Protein 6BD0 (pdb70)

Organism: NCBI:txid170178

Solvent-accessible surface area: 16157 Å² total; per-residue (Å²): 164,27,243,182,94,84,16,52,44,44,16,0,0,0,4,0,2,15,55,4,37,2,22,6,104,15,120,114,52,155,97,33,123,30,30,34,33,27,53,2,0,1,40,1,67,19,78,42,81,29,90,56,8,0,62,27,0,31,26,40,18,133,11,16,105,45,57,117,51,59,132,100,23,1,4,1,86,2,39,180,47,104,36,0,79,53,0,17,99,17,2,94,147,45,53,1,12,4,17,44,17,1,12,6,88,12,0,71,87,0,12,63,11,17,84,95,131,86,22,110,56,86,76,3,0,94,73,0,0,122,5,31,12,88,5,75,256,16,13,73,121,60,7,106,82,53,9,96,87,15,106,73,142,106,85,96,102,23,101,110,127,11,52,30,70,79,1,0,0,0,2,0,9,14,38,5,47,1,68,0,45,58,52,200,35,221,54,212,63,27,44,80,13,44,6,20,0,19,0,56,29,94,75,116,6,122,71,11,1,75,36,4,58,116,78,13,42,11,24,97,43,90,148,81,105,142,84,153,126,37,71,6,4,0,7,1,39,126,60,58,16,0,26,94,82,0,9,56,14,3,117,140,16,73,2,28,26,38,50,42,83,10,6,85,24,0,23,97,0,1,131,19,16,110,72,129,89,25,103,62,78,91,4,17,58,75,0,101,114,10,57,127,94,1,45,210,39,68,141,172

Nearest PDB structures (foldseek):
  6bd0-assembly1_A  TM=1.003E+00  e=1.567E-59  Ophiostoma novo-ulmi subsp. americana
  6bda-assembly1_A  TM=1.001E+00  e=2.134E-55  Ophiostoma novo-ulmi subsp. americana
  6uwg-assembly1_A  TM=9.770E-01  e=9.738E-53  synthetic construct
  6uwh-assembly1_A  TM=9.784E-01  e=3.135E-52  synthetic construct
  6uwj-assembly1_A  TM=9.833E-01  e=5.469E-52  synthetic construct

B-factor: mean 18.69, std 7.7, range [7.21, 48.06]

CATH classification: 3.10.28.10

InterPro domains:
  IPR004860 Homing endonuclease, LAGLIDADG domain [PF00961] (427-525)
  IPR004860 Homing endonuclease, LAGLIDADG domain [PF00961] (583-684)
  IPR027434 Homing endonuclease [G3DSA:3.10.28.10] (410-559)
  IPR027434 Homing endonuclease [G3DSA:3.10.28.10] (567-715)
  IPR027434 Homing endonuclease [SSF55608] (423-574)
  IPR027434 Homing endonuclease [SSF55608] (579-713)
  IPR051289 LAGLIDADG Homing Endonuclease [PTHR36181] (396-714)

Structure (mmCIF, N/CA/C/O backbone):
data_6BD0
#
_entry.id   6BD0
#
_cell.length_a   41.880
_cell.length_b   66.740
_cell.length_c   159.830
_cell.angle_alpha   90.00
_cell.angle_beta   90.00
_cell.angle_gamma   90.00
#
_symmetry.space_group_name_H-M   'P 21 21 21'
#
loop_
_entity.id
_entity.type
_entity.pdbx_description
1 polymer 'Ribosomal protein 3/homing endonuclease-like protein fusion'
2 polymer 'DNA (25-MER)'
3 polymer 'DNA (25-MER)'
4 non-polymer 'CALCIUM ION'
5 water water
#
loop_
_atom_site.group_PDB
_atom_site.id
_atom_site.type_symbol
_atom_site.label_atom_id
_atom_site.label_alt_id
_atom_site.label_comp_id
_atom_site.label_asym_id
_atom_site.label_entity_id
_atom_site.label_seq_id
_atom_site.pdbx_PDB_ins_code
_atom_site.Cartn_x
_atom_site.Cartn_y
_atom_site.Cartn_z
_atom_site.occupancy
_atom_site.B_iso_or_equiv
_atom_site.auth_seq_id
_atom_site.auth_comp_id
_atom_site.auth_asym_id
_atom_site.auth_atom_id
_atom_site.pdbx_PDB_model_num
ATOM 1 N N . GLU A 1 1 ? 27.089 -10.520 -25.515 1.00 34.72 4 GLU A N 1
ATOM 2 C CA . GLU A 1 1 ? 28.115 -11.541 -25.666 1.00 29.40 4 GLU A CA 1
ATOM 3 C C . GLU A 1 1 ? 28.550 -11.833 -27.128 1.00 28.19 4 GLU A C 1
ATOM 4 O O . GLU A 1 1 ? 29.575 -12.482 -27.316 1.00 25.40 4 GLU A O 1
ATOM 10 N N . SER A 1 2 ? 27.775 -11.394 -28.127 1.00 19.96 5 SER A N 1
ATOM 11 C CA . SER A 1 2 ? 28.153 -11.579 -29.549 1.00 19.06 5 SER A CA 1
ATOM 12 C C . SER A 1 2 ? 29.593 -11.160 -29.865 1.00 25.25 5 SER A C 1
ATOM 13 O O . SER A 1 2 ? 30.074 -10.129 -29.401 1.00 23.42 5 SER A O 1
ATOM 16 N N . ARG A 1 3 ? 30.290 -11.975 -30.653 1.00 23.35 6 ARG A N 1
ATOM 17 C CA . ARG A 1 3 ? 31.617 -11.622 -31.086 1.00 22.27 6 ARG A CA 1
ATOM 18 C C . ARG A 1 3 ? 31.593 -11.104 -32.513 1.00 25.06 6 ARG A C 1
ATOM 19 O O . ARG A 1 3 ? 32.652 -10.979 -33.132 1.00 26.36 6 ARG A O 1
ATOM 27 N N . ARG A 1 4 ? 30.392 -10.824 -33.033 1.00 21.90 7 ARG A N 1
ATOM 28 C CA . ARG A 1 4 ? 30.245 -10.183 -34.337 1.00 23.22 7 ARG A CA 1
ATOM 29 C C . ARG A 1 4 ? 30.794 -8.740 -34.256 1.00 24.00 7 ARG A C 1
ATOM 30 O O . ARG A 1 4 ? 30.812 -8.152 -33.190 1.00 22.76 7 ARG A O 1
ATOM 38 N N . GLU A 1 5 ? 31.197 -8.142 -35.373 1.00 23.38 8 GLU A N 1
ATOM 39 C CA . GLU A 1 5 ? 31.704 -6.761 -35.351 1.00 25.10 8 GLU A CA 1
ATOM 40 C C . GLU A 1 5 ? 30.645 -5.821 -34.768 1.00 22.61 8 GLU A C 1
ATOM 41 O O . GLU A 1 5 ? 29.468 -6.043 -34.956 1.00 23.03 8 GLU A O 1
ATOM 43 N N . SER A 1 6 ? 31.069 -4.782 -34.075 1.00 21.24 9 SER A N 1
ATOM 44 C CA . SER A 1 6 ? 30.124 -3.897 -33.416 1.00 20.86 9 SER A CA 1
ATOM 45 C C . SER A 1 6 ? 29.349 -3.094 -34.465 1.00 17.36 9 SER A C 1
ATOM 46 O O . SER A 1 6 ? 29.842 -2.902 -35.596 1.00 20.80 9 SER A O 1
ATOM 49 N N . ILE A 1 7 ? 28.135 -2.668 -34.144 1.00 14.55 10 ILE A N 1
ATOM 50 C CA . ILE A 1 7 ? 27.365 -1.840 -35.055 1.00 17.59 10 ILE A CA 1
ATOM 51 C C . ILE A 1 7 ? 27.854 -0.364 -35.040 1.00 14.09 10 ILE A C 1
ATOM 52 O O . ILE A 1 7 ? 28.183 0.200 -33.964 1.00 14.62 10 ILE A O 1
ATOM 57 N N . ASN A 1 8 ? 27.938 0.235 -36.203 1.00 12.56 11 ASN A N 1
ATOM 58 C CA . ASN A 1 8 ? 28.336 1.637 -36.290 1.00 12.99 11 ASN A CA 1
ATOM 59 C C . ASN A 1 8 ? 27.359 2.492 -35.505 1.00 11.88 11 ASN A C 1
ATOM 60 O O . ASN A 1 8 ? 26.170 2.214 -35.497 1.00 11.64 11 ASN A O 1
ATOM 65 N N . PRO A 1 9 ? 27.854 3.500 -34.758 1.00 11.23 12 PRO A N 1
ATOM 66 C CA . PRO A 1 9 ? 26.937 4.249 -33.861 1.00 10.34 12 PRO A CA 1
ATOM 67 C C . PRO A 1 9 ? 25.873 5.019 -34.590 1.00 8.50 12 PRO A C 1
ATOM 68 O O . PRO A 1 9 ? 24.769 5.135 -34.008 1.00 11.29 12 PRO A O 1
ATOM 72 N N . TRP A 1 10 ? 26.129 5.526 -35.783 1.00 9.83 13 TRP A N 1
ATOM 73 C CA . TRP A 1 10 ? 25.062 6.196 -36.508 1.00 10.53 13 TRP A CA 1
ATOM 74 C C . TRP A 1 10 ? 24.062 5.215 -37.069 1.00 9.85 13 TRP A C 1
ATOM 75 O O . TRP A 1 10 ? 22.856 5.527 -37.085 1.00 10.54 13 TRP A O 1
ATOM 86 N N . ILE A 1 11 ? 24.528 4.042 -37.497 1.00 11.13 14 ILE A N 1
ATOM 87 C CA . ILE A 1 11 ? 23.569 3.018 -37.939 1.00 11.39 14 ILE A CA 1
ATOM 88 C C . ILE A 1 11 ? 22.664 2.648 -36.752 1.00 10.63 14 ILE A C 1
ATOM 89 O O . ILE A 1 11 ? 21.441 2.489 -36.919 1.00 9.76 14 ILE A O 1
ATOM 94 N N . LEU A 1 12 ? 23.242 2.558 -35.572 1.00 9.47 15 LEU A N 1
ATOM 95 C CA . LEU A 1 12 ? 22.475 2.231 -34.399 1.00 9.96 15 LEU A CA 1
ATOM 96 C C . LEU A 1 12 ? 21.460 3.356 -34.093 1.00 11.55 15 LEU A C 1
ATOM 97 O O . LEU A 1 12 ? 20.308 3.047 -33.805 1.00 10.88 15 LEU A O 1
ATOM 102 N N . THR A 1 13 ? 21.885 4.629 -34.120 1.00 9.20 16 THR A N 1
ATOM 103 C CA . THR A 1 13 ? 20.900 5.710 -33.923 1.00 11.22 16 THR A CA 1
ATOM 104 C C . THR A 1 13 ? 19.794 5.652 -34.954 1.00 10.15 16 THR A C 1
ATOM 105 O O . THR A 1 13 ? 18.635 5.759 -34.592 1.00 9.94 16 THR A O 1
ATOM 109 N N . GLY A 1 14 ? 20.085 5.456 -36.221 1.00 9.37 17 GLY A N 1
ATOM 110 C CA . GLY A 1 14 ? 19.007 5.383 -37.218 1.00 10.62 17 GLY A CA 1
ATOM 111 C C . GLY A 1 14 ? 18.060 4.195 -36.954 1.00 7.69 17 GLY A C 1
ATOM 112 O O . GLY A 1 14 ? 16.810 4.332 -37.078 1.00 9.32 17 GLY A O 1
ATOM 113 N N . PHE A 1 15 ? 18.628 3.039 -36.561 1.00 9.20 18 PHE A N 1
ATOM 114 C CA . PHE A 1 15 ? 17.792 1.867 -36.225 1.00 9.29 18 PHE A CA 1
ATOM 115 C C . PHE A 1 15 ? 16.942 2.163 -34.997 1.00 11.06 18 PHE A C 1
ATOM 116 O O . PHE A 1 15 ? 15.791 1.758 -34.982 1.00 10.59 18 PHE A O 1
ATOM 124 N N . ALA A 1 16 ? 17.470 2.876 -34.008 1.00 10.69 19 ALA A N 1
ATOM 125 C CA . ALA A 1 16 ? 16.678 3.263 -32.848 1.00 9.70 19 ALA A CA 1
ATOM 126 C C . ALA A 1 16 ? 15.590 4.279 -33.211 1.00 10.39 19 ALA A C 1
ATOM 127 O O . ALA A 1 16 ? 14.481 4.189 -32.675 1.00 10.43 19 ALA A O 1
ATOM 129 N N . ASP A 1 17 ? 15.859 5.243 -34.097 1.00 10.08 20 ASP A N 1
ATOM 130 C CA . ASP A 1 17 ? 14.823 6.178 -34.578 1.00 10.61 20 ASP A CA 1
ATOM 131 C C . ASP A 1 17 ? 13.691 5.403 -35.211 1.00 10.46 20 ASP A C 1
ATOM 132 O O . ASP A 1 17 ? 12.530 5.808 -35.086 1.00 11.73 20 ASP A O 1
ATOM 137 N N . ALA A 1 18 ? 14.014 4.280 -35.867 1.00 9.41 21 ALA A N 1
ATOM 138 C CA . ALA A 1 18 ? 12.967 3.419 -36.456 1.00 10.62 21 ALA A CA 1
ATOM 139 C C . ALA A 1 18 ? 12.250 2.539 -35.419 1.00 10.74 21 ALA A C 1
ATOM 140 O O . ALA A 1 18 ? 10.994 2.598 -35.312 1.00 11.97 21 ALA A O 1
ATOM 142 N N . GLU A 1 19 ? 13.007 1.784 -34.620 1.00 10.81 22 GLU A N 1
ATOM 143 C CA . GLU A 1 19 ? 12.430 0.647 -33.891 1.00 11.15 22 GLU A CA 1
ATOM 144 C C . GLU A 1 19 ? 12.528 0.768 -32.372 1.00 12.00 22 GLU A C 1
ATOM 145 O O . GLU A 1 19 ? 12.051 -0.130 -31.679 1.00 11.52 22 GLU A O 1
ATOM 151 N N . GLY A 1 20 ? 13.259 1.757 -31.884 1.00 10.30 23 GLY A N 1
ATOM 152 C CA . GLY A 1 20 ? 13.417 1.835 -30.433 1.00 10.59 23 GLY A CA 1
ATOM 153 C C . GLY A 1 20 ? 12.234 2.522 -29.749 1.00 9.29 23 GLY A C 1
ATOM 154 O O . GLY A 1 20 ? 11.345 3.125 -30.345 1.00 11.40 23 GLY A O 1
ATOM 155 N N . SER A 1 21 ? 12.294 2.458 -28.411 1.00 9.65 24 SER A N 1
ATOM 156 C CA . SER A 1 21 ? 11.256 3.048 -27.555 1.00 11.53 24 SER A CA 1
ATOM 157 C C . SER A 1 21 ? 11.854 3.327 -26.196 1.00 10.72 24 SER A C 1
ATOM 158 O O . SER A 1 21 ? 12.655 2.520 -25.669 1.00 11.83 24 SER A O 1
ATOM 161 N N . PHE A 1 22 ? 11.445 4.442 -25.609 1.00 9.45 25 PHE A N 1
ATOM 162 C CA . PHE A 1 22 ? 11.807 4.758 -24.227 1.00 9.19 25 PHE A CA 1
ATOM 163 C C . PHE A 1 22 ? 10.683 4.400 -23.289 1.00 12.16 25 PHE A C 1
ATOM 164 O O . PHE A 1 22 ? 9.526 4.443 -23.662 1.00 13.66 25 PHE A O 1
ATOM 172 N N . LEU A 1 23 ? 11.021 3.975 -22.090 1.00 11.16 26 LEU A N 1
ATOM 173 C CA . LEU A 1 23 ? 9.986 3.531 -21.174 1.00 10.73 26 LEU A CA 1
ATOM 174 C C . LEU A 1 23 ? 10.134 4.167 -19.804 1.00 10.49 26 LEU A C 1
ATOM 175 O O . LEU A 1 23 ? 11.240 4.380 -19.299 1.00 11.69 26 LEU A O 1
ATOM 180 N N . LEU A 1 24 ? 8.976 4.534 -19.255 1.00 10.90 27 LEU A N 1
ATOM 181 C CA . LEU A 1 24 ? 8.960 5.028 -17.861 1.00 12.06 27 LEU A CA 1
ATOM 182 C C . LEU A 1 24 ? 7.771 4.390 -17.175 1.00 12.07 27 LEU A C 1
ATOM 183 O O . LEU A 1 24 ? 6.635 4.755 -17.463 1.00 12.63 27 LEU A O 1
ATOM 188 N N . ARG A 1 25 ? 8.052 3.410 -16.322 1.00 12.30 28 ARG A N 1
ATOM 189 C CA . ARG A 1 25 ? 6.993 2.762 -15.518 1.00 12.40 28 ARG A CA 1
ATOM 190 C C . ARG A 1 25 ? 6.896 3.500 -14.187 1.00 12.61 28 ARG A C 1
ATOM 191 O O . ARG A 1 25 ? 7.916 3.684 -13.512 1.00 12.97 28 ARG A O 1
ATOM 199 N N . ILE A 1 26 ? 5.677 3.901 -13.857 1.00 13.59 29 ILE A N 1
ATOM 200 C CA . ILE A 1 26 ? 5.390 4.509 -12.547 1.00 14.51 29 ILE A CA 1
ATOM 201 C C . ILE A 1 26 ? 4.277 3.634 -11.970 1.00 17.25 29 ILE A C 1
ATOM 202 O O . ILE A 1 26 ? 3.120 3.749 -12.422 1.00 16.31 29 ILE A O 1
ATOM 207 N N . ARG A 1 27 ? 4.643 2.719 -11.067 1.00 16.35 30 ARG A N 1
ATOM 208 C CA . ARG A 1 27 ? 3.773 1.589 -10.673 1.00 14.16 30 ARG A CA 1
ATOM 209 C C . ARG A 1 27 ? 3.277 1.721 -9.224 1.00 15.62 30 ARG A C 1
ATOM 210 O O . ARG A 1 27 ? 4.069 1.979 -8.331 1.00 16.78 30 ARG A O 1
ATOM 218 N N . ASN A 1 28 ? 1.977 1.544 -9.033 1.00 18.22 31 ASN A N 1
ATOM 219 C CA . ASN A 1 28 ? 1.471 1.345 -7.656 1.00 19.88 31 ASN A CA 1
ATOM 220 C C . ASN A 1 28 ? 2.234 0.248 -6.970 1.00 18.29 31 ASN A C 1
ATOM 221 O O . ASN A 1 28 ? 2.307 -0.907 -7.470 1.00 19.63 31 ASN A O 1
ATOM 226 N N . ASN A 1 29 ? 2.787 0.551 -5.792 1.00 18.55 32 ASN A N 1
ATOM 227 C CA . ASN A 1 29 ? 3.597 -0.440 -5.110 1.00 17.27 32 ASN A CA 1
ATOM 228 C C . ASN A 1 29 ? 3.492 -0.181 -3.612 1.00 19.54 32 ASN A C 1
ATOM 229 O O . ASN A 1 29 ? 4.112 0.719 -3.110 1.00 19.57 32 ASN A O 1
ATOM 234 N N . ASN A 1 30 ? 2.715 -0.989 -2.910 1.00 22.11 33 ASN A N 1
ATOM 235 C CA . ASN A 1 30 ? 2.489 -0.664 -1.488 1.00 22.25 33 ASN A CA 1
ATOM 236 C C . ASN A 1 30 ? 3.640 -1.030 -0.592 1.00 22.17 33 ASN A C 1
ATOM 237 O O . ASN A 1 30 ? 3.552 -0.842 0.599 1.00 24.98 33 ASN A O 1
ATOM 242 N N . LYS A 1 31 ? 4.718 -1.564 -1.128 1.00 18.73 34 LYS A N 1
ATOM 243 C CA . LYS A 1 31 ? 5.929 -1.796 -0.377 1.00 19.75 34 LYS A CA 1
ATOM 244 C C . LYS A 1 31 ? 6.950 -0.687 -0.534 1.00 21.12 34 LYS A C 1
ATOM 245 O O . LYS A 1 31 ? 7.991 -0.678 0.155 1.00 19.95 34 LYS A O 1
ATOM 247 N N . SER A 1 32 ? 6.624 0.279 -1.386 1.00 18.38 35 SER A N 1
ATOM 248 C CA . SER A 1 32 ? 7.516 1.436 -1.558 1.00 17.35 35 SER A CA 1
ATOM 249 C C . SER A 1 32 ? 7.109 2.516 -0.560 1.00 18.56 35 SER A C 1
ATOM 250 O O . SER A 1 32 ? 5.910 2.686 -0.261 1.00 19.95 35 SER A O 1
ATOM 253 N N . SER A 1 33 ? 8.112 3.248 -0.090 1.00 17.10 36 SER A N 1
ATOM 254 C CA . SER A 1 33 ? 7.910 4.278 0.935 1.00 19.03 36 SER A CA 1
ATOM 255 C C . SER A 1 33 ? 6.926 5.339 0.387 1.00 22.29 36 SER A C 1
ATOM 256 O O . SER A 1 33 ? 6.043 5.800 1.106 1.00 20.77 36 SER A O 1
ATOM 259 N N . VAL A 1 34 ? 7.020 5.697 -0.892 1.00 17.88 37 VAL A N 1
ATOM 260 C CA . VAL A 1 34 ? 6.106 6.691 -1.460 1.00 19.44 37 VAL A CA 1
ATOM 261 C C . VAL A 1 34 ? 4.805 6.078 -2.023 1.00 15.74 37 VAL A C 1
ATOM 262 O O . VAL A 1 34 ? 3.918 6.779 -2.449 1.00 19.82 37 VAL A O 1
ATOM 266 N N . GLY A 1 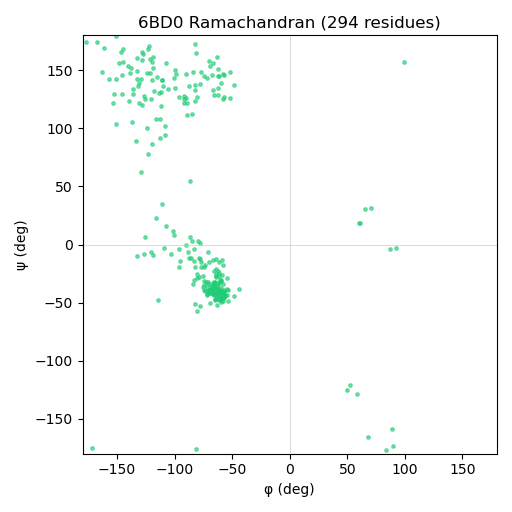35 ? 4.717 4.767 -2.045 1.00 17.67 38 GLY A N 1
ATOM 267 C CA . GLY A 1 35 ? 3.545 4.124 -2.619 1.00 17.07 38 GLY A CA 1
ATOM 268 C C . GLY A 1 35 ? 3.681 3.784 -4.095 1.00 17.26 38 GLY A C 1
ATOM 269 O O . GLY A 1 35 ? 2.756 3.222 -4.638 1.00 18.66 38 GLY A O 1
ATOM 270 N N . TYR A 1 36 ? 4.816 4.153 -4.715 1.00 16.23 39 TYR A N 1
ATOM 271 C CA . TYR A 1 36 ? 5.031 3.891 -6.159 1.00 14.05 39 TYR A CA 1
ATOM 272 C C . TYR A 1 36 ? 6.448 3.439 -6.295 1.00 15.20 39 TYR A C 1
ATOM 273 O O . TYR A 1 36 ? 7.316 3.908 -5.590 1.00 17.92 39 TYR A O 1
ATOM 282 N N . SER A 1 37 ? 6.695 2.546 -7.265 1.00 16.63 40 SER A N 1
ATOM 283 C CA . SER A 1 37 ? 8.055 2.272 -7.672 1.00 15.98 40 SER A CA 1
ATOM 284 C C . SER A 1 37 ? 8.194 2.648 -9.139 1.00 14.49 40 SER A C 1
ATOM 285 O O . SER A 1 37 ? 7.183 2.829 -9.804 1.00 14.15 40 SER A O 1
ATOM 288 N N . THR A 1 38 ? 9.438 2.828 -9.594 1.00 13.42 41 THR A N 1
ATOM 289 C CA . THR A 1 38 ? 9.628 3.243 -10.994 1.00 12.43 41 THR A CA 1
ATOM 290 C C . THR A 1 38 ? 10.612 2.318 -11.667 1.00 13.14 41 THR A C 1
ATOM 291 O O . THR A 1 38 ? 11.325 1.507 -11.074 1.00 13.85 41 THR A O 1
ATOM 295 N N . GLU A 1 39 ? 10.600 2.438 -12.995 1.00 12.55 42 GLU A N 1
ATOM 296 C CA . GLU A 1 39 ? 11.578 1.718 -13.819 1.00 11.94 42 GLU A CA 1
ATOM 297 C C . GLU A 1 39 ? 11.761 2.552 -15.086 1.00 11.94 42 GLU A C 1
ATOM 298 O O . GLU A 1 39 ? 10.749 2.962 -15.678 1.00 14.34 42 GLU A O 1
ATOM 304 N N . LEU A 1 40 ? 13.015 2.845 -15.450 1.00 11.29 43 LEU A N 1
ATOM 305 C CA . LEU A 1 40 ? 13.294 3.717 -16.566 1.00 10.97 43 LEU A CA 1
ATOM 306 C C . LEU A 1 40 ? 14.112 2.889 -17.579 1.00 12.42 43 LEU A C 1
ATOM 307 O O . LEU A 1 40 ? 14.953 2.090 -17.192 1.00 12.67 43 LEU A O 1
ATOM 312 N N . GLY A 1 41 ? 13.852 3.076 -18.883 1.00 12.26 44 GLY A N 1
ATOM 313 C CA . GLY A 1 41 ? 14.664 2.305 -19.820 1.00 12.38 44 GLY A CA 1
ATOM 314 C C . GLY A 1 41 ? 14.519 2.639 -21.293 1.00 11.95 44 GLY A C 1
ATOM 315 O O . GLY A 1 41 ? 13.858 3.601 -21.676 1.00 11.20 44 GLY A O 1
ATOM 316 N N . PHE A 1 42 ? 15.217 1.820 -22.058 1.00 9.49 45 PHE A N 1
ATOM 317 C CA . PHE A 1 42 ? 15.138 1.891 -23.519 1.00 9.63 45 PHE A CA 1
ATOM 318 C C . PHE A 1 42 ? 14.943 0.484 -24.021 1.00 9.93 45 PHE A C 1
ATOM 319 O O . PHE A 1 42 ? 15.581 -0.421 -23.476 1.00 10.65 45 PHE A O 1
ATOM 327 N N . GLN A 1 43 ? 14.129 0.238 -25.070 1.00 8.98 46 GLN A N 1
ATOM 328 C CA . GLN A 1 43 ? 13.931 -1.120 -25.544 1.00 8.66 46 GLN A CA 1
ATOM 329 C C . GLN A 1 43 ? 13.676 -1.189 -27.034 1.00 9.18 46 GLN A C 1
ATOM 330 O O . GLN A 1 43 ? 13.240 -0.203 -27.633 1.00 9.40 46 GLN A O 1
ATOM 336 N N . ILE A 1 44 ? 13.975 -2.367 -27.589 1.00 9.80 47 ILE A N 1
ATOM 337 C CA . ILE A 1 44 ? 13.717 -2.665 -29.003 1.00 10.27 47 ILE A CA 1
ATOM 338 C C . ILE A 1 44 ? 13.114 -4.061 -29.059 1.00 11.58 47 ILE A C 1
ATOM 339 O O . ILE A 1 44 ? 13.692 -5.001 -28.457 1.00 11.95 47 ILE A O 1
ATOM 344 N N . THR A 1 45 ? 11.993 -4.192 -29.760 1.00 10.71 48 THR A N 1
ATOM 345 C CA . THR A 1 45 ? 11.350 -5.521 -29.943 1.00 9.85 48 THR A CA 1
ATOM 346 C C . THR A 1 45 ? 11.288 -5.819 -31.440 1.00 11.15 48 THR A C 1
ATOM 347 O O . THR A 1 45 ? 10.746 -5.002 -32.232 1.00 12.22 48 THR A O 1
ATOM 351 N N . LEU A 1 46 ? 11.833 -6.978 -31.830 1.00 10.56 49 LEU A N 1
ATOM 352 C CA . LEU A 1 46 ? 11.863 -7.420 -33.241 1.00 12.23 49 LEU A CA 1
ATOM 353 C C . LEU A 1 46 ? 11.293 -8.810 -33.391 1.00 10.45 49 LEU A C 1
ATOM 354 O O . LEU A 1 46 ? 11.231 -9.598 -32.466 1.00 10.54 49 LEU A O 1
ATOM 359 N N . HIS A 1 47 ? 10.970 -9.153 -34.639 1.00 11.62 50 HIS A N 1
ATOM 360 C CA . HIS A 1 47 ? 10.757 -10.573 -34.934 1.00 10.84 50 HIS A CA 1
ATOM 361 C C . HIS A 1 47 ? 11.982 -11.440 -34.586 1.00 11.46 50 HIS A C 1
ATOM 362 O O . HIS A 1 47 ? 13.122 -10.977 -34.653 1.00 11.36 50 HIS A O 1
ATOM 369 N N . ASN A 1 48 ? 11.717 -12.672 -34.134 1.00 12.47 51 ASN A N 1
ATOM 370 C CA . ASN A 1 48 ? 12.753 -13.652 -33.841 1.00 11.93 51 ASN A CA 1
ATOM 371 C C . ASN A 1 48 ? 13.858 -13.754 -34.903 1.00 12.01 51 ASN A C 1
ATOM 372 O O . ASN A 1 48 ? 15.023 -14.004 -34.606 1.00 13.55 51 ASN A O 1
ATOM 377 N N . LYS A 1 49 ? 13.448 -13.639 -36.168 1.00 11.68 52 LYS A N 1
ATOM 378 C CA . LYS A 1 49 ? 14.439 -13.766 -37.260 1.00 10.55 52 LYS A CA 1
ATOM 379 C C . LYS A 1 49 ? 15.594 -12.738 -37.167 1.00 12.88 52 LYS A C 1
ATOM 380 O O . LYS A 1 49 ? 16.663 -12.951 -37.748 1.00 14.16 52 LYS A O 1
ATOM 386 N N . ASP A 1 50 ? 15.382 -11.668 -36.379 1.00 11.37 53 ASP A N 1
ATOM 387 C CA . ASP A 1 50 ? 16.360 -10.606 -36.250 1.00 11.93 53 ASP A CA 1
ATOM 388 C C . ASP A 1 50 ? 16.897 -10.513 -34.826 1.00 13.96 53 ASP A C 1
ATOM 389 O O . ASP A 1 50 ? 17.493 -9.499 -34.454 1.00 12.37 53 ASP A O 1
ATOM 394 N N . LYS A 1 51 ? 16.797 -11.609 -34.064 1.00 11.08 54 LYS A N 1
ATOM 395 C CA . LYS A 1 51 ? 17.416 -11.652 -32.746 1.00 12.44 54 LYS A CA 1
ATOM 396 C C . LYS A 1 51 ? 18.886 -11.288 -32.787 1.00 12.98 54 LYS A C 1
ATOM 397 O O . LYS A 1 51 ? 19.416 -10.658 -31.816 1.00 13.38 54 LYS A O 1
ATOM 403 N N A SER A 1 52 ? 19.571 -11.641 -33.877 0.14 14.11 55 SER A N 1
ATOM 404 N N B SER A 1 52 ? 19.586 -11.619 -33.887 0.86 14.08 55 SER A N 1
ATOM 405 C CA A SER A 1 52 ? 20.992 -11.333 -34.000 0.14 15.18 55 SER A CA 1
ATOM 406 C CA B SER A 1 52 ? 21.015 -11.347 -33.926 0.86 15.18 55 SER A CA 1
ATOM 407 C C A SER A 1 52 ? 21.250 -9.834 -33.872 0.14 14.38 55 SER A C 1
ATOM 408 C C B SER A 1 52 ? 21.314 -9.816 -33.940 0.86 14.34 55 SER A C 1
ATOM 409 O O A SER A 1 52 ? 22.204 -9.430 -33.197 0.14 14.41 55 SER A O 1
ATOM 410 O O B SER A 1 52 ? 22.343 -9.371 -33.401 0.86 14.06 55 SER A O 1
ATOM 415 N N . ILE A 1 53 ? 20.391 -9.010 -34.483 1.00 11.81 56 ILE A N 1
ATOM 416 C CA . ILE A 1 53 ? 20.570 -7.546 -34.344 1.00 13.63 56 ILE A CA 1
ATOM 417 C C . ILE A 1 53 ? 20.584 -7.158 -32.860 1.00 12.63 56 ILE A C 1
ATOM 418 O O . ILE A 1 53 ? 21.457 -6.377 -32.420 1.00 13.13 56 ILE A O 1
ATOM 423 N N . LEU A 1 54 ? 19.648 -7.723 -32.085 1.00 11.87 57 LEU A N 1
ATOM 424 C CA . LEU A 1 54 ? 19.605 -7.366 -30.662 1.00 12.08 57 LEU A CA 1
ATOM 425 C C . LEU A 1 54 ? 20.895 -7.800 -29.953 1.00 12.35 57 LEU A C 1
ATOM 426 O O . LEU A 1 54 ? 21.420 -7.058 -29.123 1.00 11.57 57 LEU A O 1
ATOM 431 N N . GLU A 1 55 ? 21.400 -8.987 -30.309 1.00 11.83 58 GLU A N 1
ATOM 432 C CA . GLU A 1 55 ? 22.628 -9.450 -29.689 1.00 12.74 58 GLU A CA 1
ATOM 433 C C . GLU A 1 55 ? 23.748 -8.515 -30.053 1.00 11.51 58 GLU A C 1
ATOM 434 O O . GLU A 1 55 ? 24.625 -8.163 -29.216 1.00 13.42 58 GLU A O 1
ATOM 440 N N . ASN A 1 56 ? 23.738 -8.070 -31.298 1.00 11.49 59 ASN A N 1
ATOM 441 C CA . ASN A 1 56 ? 24.812 -7.228 -31.737 1.00 14.12 59 ASN A CA 1
ATOM 442 C C . ASN A 1 56 ? 24.739 -5.836 -31.085 1.00 14.84 59 ASN A C 1
ATOM 443 O O . ASN A 1 56 ? 25.787 -5.304 -30.660 1.00 15.15 59 ASN A O 1
ATOM 448 N N . ILE A 1 57 ? 23.507 -5.359 -30.814 1.00 12.27 60 ILE A N 1
ATOM 449 C CA . ILE A 1 57 ? 23.417 -4.081 -30.080 1.00 13.56 60 ILE A CA 1
ATOM 450 C C . ILE A 1 57 ? 23.864 -4.282 -28.623 1.00 12.14 60 ILE A C 1
ATOM 451 O O . ILE A 1 57 ? 24.632 -3.451 -28.081 1.00 13.50 60 ILE A O 1
ATOM 456 N N . GLN A 1 58 ? 23.446 -5.400 -28.031 1.00 11.67 61 GLN A N 1
ATOM 457 C CA . GLN A 1 58 ? 23.821 -5.689 -26.682 1.00 11.70 61 GLN A CA 1
ATOM 458 C C . GLN A 1 58 ? 25.344 -5.703 -26.541 1.00 13.08 61 GLN A C 1
ATOM 459 O O . GLN A 1 58 ? 25.859 -5.195 -25.568 1.00 13.52 61 GLN A O 1
ATOM 465 N N . SER A 1 59 ? 26.029 -6.288 -27.538 1.00 13.58 62 SER A N 1
ATOM 466 C CA . SER A 1 59 ? 27.480 -6.431 -27.417 1.00 16.15 62 SER A CA 1
ATOM 467 C C . SER A 1 59 ? 28.171 -5.117 -27.771 1.00 17.10 62 SER A C 1
ATOM 468 O O . SER A 1 59 ? 29.260 -4.840 -27.285 1.00 18.75 62 SER A O 1
ATOM 471 N N . THR A 1 60 ? 27.521 -4.288 -28.584 1.00 13.97 63 THR A N 1
ATOM 472 C CA . THR A 1 60 ? 28.105 -2.984 -28.921 1.00 15.53 63 THR A CA 1
ATOM 473 C C . THR A 1 60 ? 28.113 -2.016 -27.709 1.00 15.12 63 THR A C 1
ATOM 474 O O . THR A 1 60 ? 29.145 -1.442 -27.371 1.00 15.91 63 THR A O 1
ATOM 478 N N . TRP A 1 61 ? 26.968 -1.879 -27.053 1.00 13.08 64 TRP A N 1
ATOM 479 C CA . TRP A 1 61 ? 26.794 -1.031 -25.875 1.00 13.45 64 TRP A CA 1
ATOM 480 C C . TRP A 1 61 ? 27.244 -1.715 -24.589 1.00 13.90 64 TRP A C 1
ATOM 481 O O . TRP A 1 61 ? 27.512 -1.050 -23.579 1.00 15.15 64 TRP A O 1
ATOM 492 N N . LYS A 1 62 ? 27.330 -3.040 -24.645 1.00 13.09 65 LYS A N 1
ATOM 493 C CA . LYS A 1 62 ? 27.733 -3.873 -23.488 1.00 14.45 65 LYS A CA 1
ATOM 494 C C . LYS A 1 62 ? 26.687 -3.781 -22.357 1.00 14.64 65 LYS A C 1
ATOM 495 O O . LYS A 1 62 ? 27.016 -3.918 -21.173 1.00 17.30 65 LYS A O 1
ATOM 501 N N . VAL A 1 63 ? 25.424 -3.585 -22.692 1.00 14.48 66 VAL A N 1
ATOM 502 C CA . VAL A 1 63 ? 24.358 -3.449 -21.703 1.00 14.64 66 VAL A CA 1
ATOM 503 C C . VAL A 1 63 ? 23.066 -4.062 -22.292 1.00 14.13 66 VAL A C 1
ATOM 504 O O . VAL A 1 63 ? 22.949 -4.281 -23.526 1.00 14.87 66 VAL A O 1
ATOM 508 N N . GLY A 1 64 ? 22.089 -4.289 -21.425 1.00 13.96 67 GLY A N 1
ATOM 509 C CA . GLY A 1 64 ? 20.760 -4.734 -21.829 1.00 12.45 67 GLY A CA 1
ATOM 510 C C . GLY A 1 64 ? 20.577 -6.213 -21.661 1.00 13.16 67 GLY A C 1
ATOM 511 O O . GLY A 1 64 ? 21.579 -6.964 -21.624 1.00 14.26 67 GLY A O 1
ATOM 512 N N . VAL A 1 65 ? 19.329 -6.631 -21.535 1.00 12.31 68 VAL A N 1
ATOM 513 C CA . VAL A 1 65 ? 18.995 -8.051 -21.421 1.00 13.36 68 VAL A CA 1
ATOM 514 C C . VAL A 1 65 ? 18.001 -8.422 -22.527 1.00 12.52 68 VAL A C 1
ATOM 515 O O . VAL A 1 65 ? 17.160 -7.614 -22.933 1.00 11.18 68 VAL A O 1
ATOM 519 N N . ILE A 1 66 ? 18.104 -9.677 -22.992 1.00 11.41 69 ILE A N 1
ATOM 520 C CA . ILE A 1 66 ? 17.317 -10.166 -24.115 1.00 11.08 69 ILE A CA 1
ATOM 521 C C . ILE A 1 66 ? 16.353 -11.231 -23.620 1.00 12.82 69 ILE A C 1
ATOM 522 O O . ILE A 1 66 ? 16.724 -12.116 -22.826 1.00 19.00 69 ILE A O 1
ATOM 527 N N . ALA A 1 67 ? 15.092 -11.098 -23.977 1.00 12.28 70 ALA A N 1
ATOM 528 C CA . ALA A 1 67 ? 14.087 -12.093 -23.603 1.00 12.97 70 ALA A CA 1
ATOM 529 C C . ALA A 1 67 ? 13.060 -12.231 -24.712 1.00 15.02 70 ALA A C 1
ATOM 530 O O . ALA A 1 67 ? 12.775 -11.260 -25.433 1.00 13.17 70 ALA A O 1
ATOM 532 N N . ASN A 1 68 ? 12.388 -13.381 -24.752 1.00 13.69 71 ASN A N 1
ATOM 533 C CA . ASN A 1 68 ? 11.254 -13.566 -25.667 1.00 17.01 71 ASN A CA 1
ATOM 534 C C . ASN A 1 68 ? 10.130 -12.593 -25.368 1.00 13.93 71 ASN A C 1
ATOM 535 O O . ASN A 1 68 ? 9.910 -12.205 -24.236 1.00 14.42 71 ASN A O 1
ATOM 540 N N . SER A 1 69 ? 9.450 -12.158 -26.411 1.00 12.75 72 SER A N 1
ATOM 541 C CA . SER A 1 69 ? 8.199 -11.400 -26.344 1.00 15.07 72 SER A CA 1
ATOM 542 C C . SER A 1 69 ? 7.153 -12.245 -27.082 1.00 18.02 72 SER A C 1
ATOM 543 O O . SER A 1 69 ? 6.950 -12.097 -28.295 1.00 17.45 72 SER A O 1
ATOM 546 N N . GLY A 1 70 ? 6.498 -13.180 -26.383 1.00 16.09 73 GLY A N 1
ATOM 547 C CA . GLY A 1 70 ? 5.725 -14.197 -27.092 1.00 17.68 73 GLY A CA 1
ATOM 548 C C . GLY A 1 70 ? 6.569 -15.185 -27.901 1.00 15.30 73 GLY A C 1
ATOM 549 O O . GLY A 1 70 ? 7.766 -15.289 -27.677 1.00 18.50 73 GLY A O 1
ATOM 550 N N . ASP A 1 71 ? 5.928 -15.951 -28.796 1.00 18.14 74 ASP A N 1
ATOM 551 C CA . ASP A 1 71 ? 6.602 -17.033 -29.480 1.00 20.72 74 ASP A CA 1
ATOM 552 C C . ASP A 1 71 ? 7.296 -16.567 -30.761 1.00 19.06 74 ASP A C 1
ATOM 553 O O . ASP A 1 71 ? 8.074 -17.332 -31.341 1.00 20.29 74 ASP A O 1
ATOM 558 N N . ASN A 1 72 ? 7.016 -15.337 -31.203 1.00 15.07 75 ASN A N 1
ATOM 559 C CA . 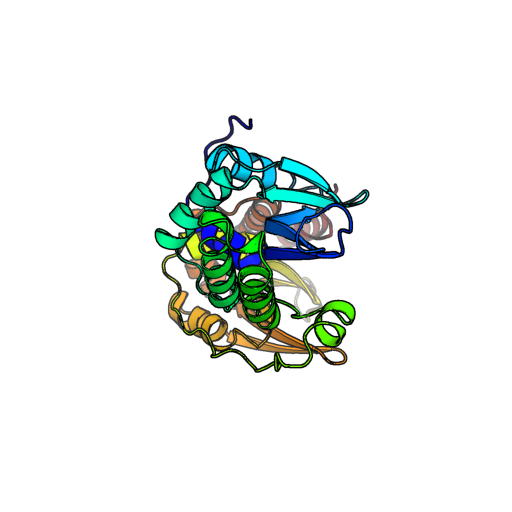ASN A 1 72 ? 7.505 -14.904 -32.534 1.00 15.64 75 ASN A CA 1
ATOM 560 C C . ASN A 1 72 ? 8.308 -13.626 -32.500 1.00 13.65 75 ASN A C 1
ATOM 561 O O . ASN A 1 72 ? 8.723 -13.112 -33.554 1.00 14.11 75 ASN A O 1
ATOM 566 N N . ALA A 1 73 ? 8.583 -13.129 -31.309 1.00 13.62 76 ALA A N 1
ATOM 567 C CA . ALA A 1 73 ? 9.357 -11.884 -31.186 1.00 12.45 76 ALA A CA 1
ATOM 568 C C . ALA A 1 73 ? 10.257 -11.916 -29.972 1.00 12.47 76 ALA A C 1
ATOM 569 O O . ALA A 1 73 ? 10.134 -12.821 -29.113 1.00 11.99 76 ALA A O 1
ATOM 571 N N . VAL A 1 74 ? 11.162 -10.944 -29.921 1.00 11.79 77 VAL A N 1
ATOM 572 C CA . VAL A 1 74 ? 12.202 -10.937 -28.924 1.00 12.40 77 VAL A CA 1
ATOM 573 C C . VAL A 1 74 ? 12.557 -9.487 -28.651 1.00 12.54 77 VAL A C 1
ATOM 574 O O . VAL A 1 74 ? 12.506 -8.647 -29.557 1.00 11.17 77 VAL A O 1
ATOM 578 N N . SER A 1 75 ? 12.844 -9.196 -27.379 1.00 10.81 78 SER A N 1
ATOM 579 C CA . SER A 1 75 ? 13.198 -7.819 -26.993 1.00 12.45 78 SER A CA 1
ATOM 580 C C . SER A 1 75 ? 14.607 -7.703 -26.407 1.00 11.29 78 SER A C 1
ATOM 581 O O . SER A 1 75 ? 15.143 -8.675 -25.833 1.00 11.65 78 SER A O 1
ATOM 584 N N . LEU A 1 76 ? 15.185 -6.513 -26.590 1.00 11.41 79 LEU A N 1
ATOM 585 C CA . LEU A 1 76 ? 16.362 -6.030 -25.843 1.00 10.48 79 LEU A CA 1
ATOM 586 C C . LEU A 1 76 ? 15.828 -4.905 -24.986 1.00 11.13 79 LEU A C 1
ATOM 587 O O . LEU A 1 76 ? 15.233 -3.952 -25.488 1.00 10.92 79 LEU A O 1
ATOM 592 N N . LYS A 1 77 ? 15.955 -5.081 -23.663 1.00 10.83 80 LYS A N 1
ATOM 593 C CA . LYS A 1 77 ? 15.546 -4.052 -22.689 1.00 11.40 80 LYS A CA 1
ATOM 594 C C . LYS A 1 77 ? 16.751 -3.592 -21.901 1.00 10.98 80 LYS A C 1
ATOM 595 O O . LYS A 1 77 ? 17.542 -4.412 -21.418 1.00 13.56 80 LYS A O 1
ATOM 601 N N . VAL A 1 78 ? 16.904 -2.281 -21.780 1.00 9.67 81 VAL A N 1
ATOM 602 C CA . VAL A 1 78 ? 17.964 -1.713 -20.927 1.00 11.19 81 VAL A CA 1
ATOM 603 C C . VAL A 1 78 ? 17.236 -0.951 -19.821 1.00 11.87 81 VAL A C 1
ATOM 604 O O . VAL A 1 78 ? 16.697 0.130 -20.093 1.00 11.88 81 VAL A O 1
ATOM 608 N N . THR A 1 79 ? 17.225 -1.442 -18.562 1.00 10.86 82 THR A N 1
ATOM 609 C CA . THR A 1 79 ? 16.650 -0.657 -17.473 1.00 11.87 82 THR A CA 1
ATOM 610 C C . THR A 1 79 ? 17.535 -0.599 -16.239 1.00 13.30 82 THR A C 1
ATOM 611 O O . THR A 1 79 ? 17.204 0.188 -15.318 1.00 13.69 82 THR A O 1
ATOM 615 N N . ARG A 1 80 ? 18.606 -1.397 -16.185 1.00 11.84 83 ARG A N 1
ATOM 616 C CA . ARG A 1 80 ? 19.559 -1.263 -15.037 1.00 12.21 83 ARG A CA 1
ATOM 617 C C . ARG A 1 80 ? 20.076 0.173 -15.019 1.00 13.49 83 ARG A C 1
ATOM 618 O O . ARG A 1 80 ? 20.678 0.651 -16.010 1.00 13.69 83 ARG A O 1
ATOM 626 N N . PHE A 1 81 ? 19.936 0.874 -13.902 1.00 13.19 84 PHE A N 1
ATOM 627 C CA . PHE A 1 81 ? 20.054 2.316 -13.918 1.00 13.51 84 PHE A CA 1
ATOM 628 C C . PHE A 1 81 ? 21.429 2.795 -14.370 1.00 14.17 84 PHE A C 1
ATOM 629 O O . PHE A 1 81 ? 21.530 3.679 -15.225 1.00 13.71 84 PHE A O 1
ATOM 637 N N . GLU A 1 82 ? 22.501 2.220 -13.834 1.00 14.29 85 GLU A N 1
ATOM 638 C CA . GLU A 1 82 ? 23.843 2.638 -14.256 1.00 18.06 85 GLU A CA 1
ATOM 639 C C . GLU A 1 82 ? 24.083 2.425 -15.732 1.00 15.53 85 GLU A C 1
ATOM 640 O O . GLU A 1 82 ? 24.814 3.192 -16.378 1.00 16.39 85 GLU A O 1
ATOM 646 N N . ASP A 1 83 ? 23.433 1.412 -16.279 1.00 14.95 86 ASP A N 1
ATOM 647 C CA . ASP A 1 83 ? 23.618 1.156 -17.719 1.00 16.54 86 ASP A CA 1
ATOM 648 C C . ASP A 1 83 ? 22.904 2.176 -18.594 1.00 15.52 86 ASP A C 1
ATOM 649 O O . ASP A 1 83 ? 23.241 2.310 -19.786 1.00 14.95 86 ASP A O 1
ATOM 654 N N . LEU A 1 84 ? 21.942 2.905 -18.028 1.00 13.95 87 LEU A N 1
ATOM 655 C CA . LEU A 1 84 ? 21.261 3.985 -18.783 1.00 13.16 87 LEU A CA 1
ATOM 656 C C . LEU A 1 84 ? 22.254 5.087 -19.150 1.00 13.78 87 LEU A C 1
ATOM 657 O O . LEU A 1 84 ? 22.035 5.828 -20.108 1.00 13.50 87 LEU A O 1
ATOM 662 N N . LYS A 1 85 ? 23.331 5.229 -18.389 1.00 12.04 88 LYS A N 1
ATOM 663 C CA . LYS A 1 85 ? 24.351 6.210 -18.752 1.00 12.32 88 LYS A CA 1
ATOM 664 C C . LYS A 1 85 ? 24.960 5.902 -20.129 1.00 13.76 88 LYS A C 1
ATOM 665 O O . LYS A 1 85 ? 25.356 6.837 -20.851 1.00 15.15 88 LYS A O 1
ATOM 671 N N . VAL A 1 86 ? 25.063 4.603 -20.499 1.00 13.67 89 VAL A N 1
ATOM 672 C CA . VAL A 1 86 ? 25.605 4.267 -21.828 1.00 14.39 89 VAL A CA 1
ATOM 673 C C . VAL A 1 86 ? 24.615 4.740 -22.885 1.00 14.41 89 VAL A C 1
ATOM 674 O O . VAL A 1 86 ? 24.992 5.259 -23.957 1.00 12.92 89 VAL A O 1
ATOM 678 N N . ILE A 1 87 ? 23.336 4.530 -22.639 1.00 12.24 90 ILE A N 1
ATOM 679 C CA . ILE A 1 87 ? 22.263 5.002 -23.529 1.00 14.07 90 ILE A CA 1
ATOM 680 C C . ILE A 1 87 ? 22.261 6.536 -23.701 1.00 12.54 90 ILE A C 1
ATOM 681 O O . ILE A 1 87 ? 22.292 7.043 -24.849 1.00 11.97 90 ILE A O 1
ATOM 686 N N . ILE A 1 88 ? 22.346 7.289 -22.589 1.00 12.20 91 ILE A N 1
ATOM 687 C CA . ILE A 1 88 ? 22.462 8.742 -22.657 1.00 11.81 91 ILE A CA 1
ATOM 688 C C . ILE A 1 88 ? 23.716 9.187 -23.353 1.00 12.30 91 ILE A C 1
ATOM 689 O O . ILE A 1 88 ? 23.616 10.028 -24.276 1.00 12.40 91 ILE A O 1
ATOM 694 N N . ASP A 1 89 ? 24.867 8.567 -23.082 1.00 11.87 92 ASP A N 1
ATOM 695 C CA . ASP A 1 89 ? 26.088 9.051 -23.706 1.00 14.52 92 ASP A CA 1
ATOM 696 C C . ASP A 1 89 ? 25.968 8.810 -25.219 1.00 14.99 92 ASP A C 1
ATOM 697 O O . ASP A 1 89 ? 26.337 9.663 -26.036 1.00 13.92 92 ASP A O 1
ATOM 702 N N . HIS A 1 90 ? 25.372 7.686 -25.590 1.00 11.32 93 HIS A N 1
ATOM 703 C CA . HIS A 1 90 ? 25.231 7.411 -26.994 1.00 11.27 93 HIS A CA 1
ATOM 704 C C . HIS A 1 90 ? 24.355 8.434 -27.717 1.00 12.52 93 HIS A C 1
ATOM 705 O O . HIS A 1 90 ? 24.723 8.956 -28.782 1.00 10.50 93 HIS A O 1
ATOM 712 N N . PHE A 1 91 ? 23.154 8.663 -27.171 1.00 11.05 94 PHE A N 1
ATOM 713 C CA . PHE A 1 91 ? 22.247 9.553 -27.884 1.00 11.01 94 PHE A CA 1
ATOM 714 C C . PHE A 1 91 ? 22.590 11.037 -27.712 1.00 10.38 94 PHE A C 1
ATOM 715 O O . PHE A 1 91 ? 22.059 11.861 -28.475 1.00 13.18 94 PHE A O 1
ATOM 723 N N . GLU A 1 92 ? 23.470 11.376 -26.765 1.00 11.61 95 GLU A N 1
ATOM 724 C CA . GLU A 1 92 ? 23.946 12.745 -26.733 1.00 11.86 95 GLU A CA 1
ATOM 725 C C . GLU A 1 92 ? 24.945 12.920 -27.852 1.00 12.55 95 GLU A C 1
ATOM 726 O O . GLU A 1 92 ? 24.983 14.012 -28.435 1.00 13.31 95 GLU A O 1
ATOM 732 N N . LYS A 1 93 ? 25.764 11.891 -28.130 1.00 10.96 96 LYS A N 1
ATOM 733 C CA . LYS A 1 93 ? 26.838 12.043 -29.155 1.00 11.68 96 LYS A CA 1
ATOM 734 C C . LYS A 1 93 ? 26.315 11.791 -30.587 1.00 11.32 96 LYS A C 1
ATOM 735 O O . LYS A 1 93 ? 26.782 12.389 -31.529 1.00 12.15 96 LYS A O 1
ATOM 741 N N . TYR A 1 94 ? 25.352 10.861 -30.726 1.00 10.07 97 TYR A N 1
ATOM 742 C CA . TYR A 1 94 ? 24.778 10.486 -32.006 1.00 10.24 97 TYR A CA 1
ATOM 743 C C . TYR A 1 94 ? 23.245 10.686 -31.970 1.00 12.33 97 TYR A C 1
ATOM 744 O O . TYR A 1 94 ? 22.515 9.727 -31.799 1.00 11.54 97 TYR A O 1
ATOM 753 N N . PRO A 1 95 ? 22.767 11.927 -32.105 1.00 11.33 98 PRO A N 1
ATOM 754 C CA . PRO A 1 95 ? 21.358 12.132 -31.684 1.00 10.74 98 PRO A CA 1
ATOM 755 C C . PRO A 1 95 ? 20.300 11.649 -32.646 1.00 10.78 98 PRO A C 1
ATOM 756 O O . PRO A 1 95 ? 20.502 11.649 -33.877 1.00 11.58 98 PRO A O 1
ATOM 760 N N . LEU A 1 96 ? 19.167 11.229 -32.057 1.00 11.28 99 LEU A N 1
ATOM 761 C CA . LEU A 1 96 ? 17.927 10.926 -32.809 1.00 9.81 99 LEU A CA 1
ATOM 762 C C . LEU A 1 96 ? 17.395 12.163 -33.531 1.00 10.30 99 LEU A C 1
ATOM 763 O O . LEU A 1 96 ? 17.625 13.309 -33.063 1.00 12.00 99 LEU A O 1
ATOM 768 N N . ILE A 1 97 ? 16.708 11.956 -34.645 1.00 10.22 100 ILE A N 1
ATOM 769 C CA . ILE A 1 97 ? 16.139 13.060 -35.383 1.00 10.30 100 ILE A CA 1
ATOM 770 C C . ILE A 1 97 ? 14.641 12.975 -35.693 1.00 11.09 100 ILE A C 1
ATOM 771 O O . ILE A 1 97 ? 14.084 13.932 -36.244 1.00 13.15 100 ILE A O 1
ATOM 776 N N . THR A 1 98 ? 13.988 11.825 -35.413 1.00 10.77 101 THR A N 1
ATOM 777 C CA . THR A 1 98 ? 12.533 11.768 -35.592 1.00 10.63 101 THR A CA 1
ATOM 778 C C . THR A 1 98 ? 11.841 12.402 -34.352 1.00 11.51 101 THR A C 1
ATOM 779 O O . THR A 1 98 ? 12.531 12.867 -33.424 1.00 11.62 101 THR A O 1
ATOM 783 N N . GLN A 1 99 ? 10.495 12.349 -34.336 1.00 10.61 102 GLN A N 1
ATOM 784 C CA . GLN A 1 99 ? 9.835 12.878 -33.148 1.00 10.25 102 GLN A CA 1
ATOM 785 C C . GLN A 1 99 ? 10.243 12.116 -31.907 1.00 11.62 102 GLN A C 1
ATOM 786 O O . GLN A 1 99 ? 10.030 12.594 -30.803 1.00 11.90 102 GLN A O 1
ATOM 792 N N . LYS A 1 100 ? 10.857 10.948 -32.072 1.00 9.79 103 LYS A N 1
ATOM 793 C CA . LYS A 1 100 ? 11.314 10.141 -30.926 1.00 10.19 103 LYS A CA 1
ATOM 794 C C . LYS A 1 100 ? 12.393 10.883 -30.145 1.00 10.23 103 LYS A C 1
ATOM 795 O O . LYS A 1 100 ? 12.599 10.591 -28.964 1.00 11.07 103 LYS A O 1
ATOM 801 N N . LEU A 1 101 ? 13.066 11.856 -30.745 1.00 11.19 104 LEU A N 1
ATOM 802 C CA . LEU A 1 101 ? 13.992 12.706 -29.967 1.00 11.27 104 LEU A CA 1
ATOM 803 C C . LEU A 1 101 ? 13.268 13.305 -28.772 1.00 11.73 104 LEU A C 1
ATOM 804 O O . LEU A 1 101 ? 13.884 13.436 -27.681 1.00 12.21 104 LEU A O 1
ATOM 809 N N . GLY A 1 102 ? 12.008 13.707 -28.925 1.00 11.53 105 GLY A N 1
ATOM 810 C CA . GLY A 1 102 ? 11.250 14.266 -27.782 1.00 11.25 105 GLY A CA 1
ATOM 811 C C . GLY A 1 102 ? 11.095 13.223 -26.676 1.00 11.00 105 GLY A C 1
ATOM 812 O O . GLY A 1 102 ? 11.243 13.572 -25.486 1.00 13.19 105 GLY A O 1
ATOM 813 N N . ASP A 1 103 ? 10.856 11.952 -27.011 1.00 11.45 106 ASP A N 1
ATOM 814 C CA . ASP A 1 103 ? 10.804 10.911 -25.987 1.00 10.98 106 ASP A CA 1
ATOM 815 C C . ASP A 1 103 ? 12.174 10.668 -25.325 1.00 8.78 106 ASP A C 1
ATOM 816 O O . ASP A 1 103 ? 12.241 10.566 -24.105 1.00 11.01 106 ASP A O 1
ATOM 821 N N . TYR A 1 104 ? 13.284 10.770 -26.104 1.00 10.62 107 TYR A N 1
ATOM 822 C CA . TYR A 1 104 ? 14.599 10.642 -25.489 1.00 10.15 107 TYR A CA 1
ATOM 823 C C . TYR A 1 104 ? 14.773 11.790 -24.489 1.00 11.51 107 TYR A C 1
ATOM 824 O O . TYR A 1 104 ? 15.289 11.578 -23.373 1.00 12.79 107 TYR A O 1
ATOM 833 N N . MET A 1 105 ? 14.309 13.005 -24.847 1.00 11.68 108 MET A N 1
ATOM 834 C CA . MET A 1 105 ? 14.557 14.103 -23.933 1.00 13.66 108 MET A CA 1
ATOM 835 C C . MET A 1 105 ? 13.798 13.925 -22.646 1.00 12.15 108 MET A C 1
ATOM 836 O O . MET A 1 105 ? 14.334 14.229 -21.556 1.00 13.69 108 MET A O 1
ATOM 841 N N . LEU A 1 106 ? 12.618 13.326 -22.748 1.00 11.30 109 LEU A N 1
ATOM 842 C CA . LEU A 1 106 ? 11.814 13.106 -21.534 1.00 12.80 109 LEU A CA 1
ATOM 843 C C . LEU A 1 106 ? 12.493 12.000 -20.704 1.00 12.15 109 LEU A C 1
ATOM 844 O O . LEU A 1 106 ? 12.625 12.103 -19.447 1.00 10.51 109 LEU A O 1
ATOM 849 N N . PHE A 1 107 ? 13.017 10.964 -21.353 1.00 10.83 110 PHE A N 1
ATOM 850 C CA . PHE A 1 107 ? 13.788 9.945 -20.654 1.00 11.27 110 PHE A CA 1
ATOM 851 C C . PHE A 1 107 ? 14.957 10.540 -19.918 1.00 11.96 110 PHE A C 1
ATOM 852 O O . PHE A 1 107 ? 15.227 10.184 -18.745 1.00 13.18 110 PHE A O 1
ATOM 860 N N . LYS A 1 108 ? 15.627 11.529 -20.541 1.00 12.02 111 LYS A N 1
ATOM 861 C CA . LYS A 1 108 ? 16.807 12.074 -19.891 1.00 12.19 111 LYS A CA 1
ATOM 862 C C . LYS A 1 108 ? 16.379 12.897 -18.696 1.00 13.23 111 LYS A C 1
ATOM 863 O O . LYS A 1 10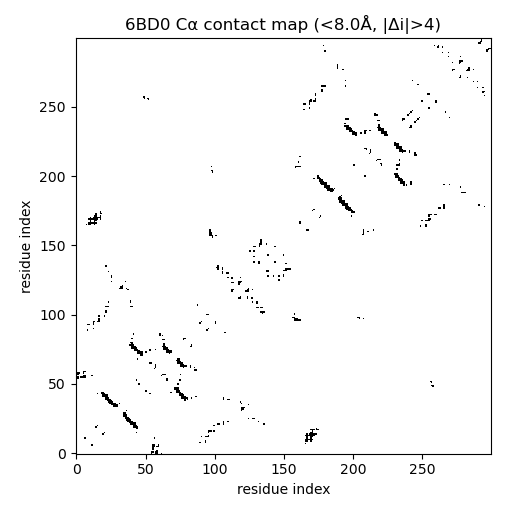8 ? 17.016 12.837 -17.610 1.00 14.14 111 LYS A O 1
ATOM 869 N N . GLN A 1 109 ? 15.245 13.585 -18.810 1.00 14.50 112 GLN A N 1
ATOM 870 C CA . GLN A 1 109 ? 14.752 14.356 -17.635 1.00 13.78 112 GLN A CA 1
ATOM 871 C C . GLN A 1 109 ? 14.474 13.382 -16.494 1.00 12.20 112 GLN A C 1
ATOM 872 O O . GLN A 1 109 ? 14.782 13.650 -15.316 1.00 14.31 112 GLN A O 1
ATOM 878 N N . ALA A 1 110 ? 13.856 12.240 -16.809 1.00 11.82 113 ALA A N 1
ATOM 879 C CA . ALA A 1 110 ? 13.515 11.266 -15.802 1.00 11.62 113 ALA A CA 1
ATOM 880 C C . ALA A 1 110 ? 14.783 10.713 -15.204 1.00 12.19 113 ALA A C 1
ATOM 881 O O . ALA A 1 110 ? 14.851 10.494 -13.969 1.00 13.32 113 ALA A O 1
ATOM 883 N N . PHE A 1 111 ? 15.807 10.481 -16.034 1.00 13.75 114 PHE A N 1
ATOM 884 C CA . PHE A 1 111 ? 17.047 9.975 -15.481 1.00 12.16 114 PHE A CA 1
ATOM 885 C C . PHE A 1 111 ? 17.573 10.928 -14.418 1.00 14.90 114 PHE A C 1
ATOM 886 O O . PHE A 1 111 ? 17.987 10.471 -13.343 1.00 15.00 114 PHE A O 1
ATOM 894 N N . CYS A 1 112 ? 17.491 12.229 -14.697 1.00 14.98 115 CYS A N 1
ATOM 895 C CA A CYS A 1 112 ? 18.056 13.181 -13.734 0.57 16.65 115 CYS A CA 1
ATOM 896 C CA B CYS A 1 112 ? 17.990 13.247 -13.757 0.43 16.67 115 CYS A CA 1
ATOM 897 C C . CYS A 1 112 ? 17.268 13.154 -12.428 1.00 17.11 115 CYS A C 1
ATOM 898 O O . CYS A 1 112 ? 17.881 13.273 -11.364 1.00 18.47 115 CYS A O 1
ATOM 903 N N . VAL A 1 113 ? 15.946 12.937 -12.491 1.00 15.57 116 VAL A N 1
ATOM 904 C CA . VAL A 1 113 ? 15.139 12.832 -11.278 1.00 16.72 116 VAL A CA 1
ATOM 905 C C . VAL A 1 113 ? 15.598 11.604 -10.478 1.00 16.84 116 VAL A C 1
ATOM 906 O O . VAL A 1 113 ? 15.855 11.695 -9.228 1.00 16.64 116 VAL A O 1
ATOM 910 N N . MET A 1 114 ? 15.808 10.481 -11.158 1.00 15.53 117 MET A N 1
ATOM 911 C CA . MET A 1 114 ? 16.071 9.237 -10.446 1.00 15.03 117 MET A CA 1
ATOM 912 C C . MET A 1 114 ? 17.517 9.183 -9.977 1.00 16.12 117 MET A C 1
ATOM 913 O O . MET A 1 114 ? 17.822 8.554 -8.919 1.00 17.12 117 MET A O 1
ATOM 918 N N . GLU A 1 115 ? 18.412 9.860 -10.688 1.00 16.95 118 GLU A N 1
ATOM 919 C CA . GLU A 1 115 ? 19.812 9.812 -10.304 1.00 18.04 118 GLU A CA 1
ATOM 920 C C . GLU A 1 115 ? 19.984 10.483 -8.930 1.00 22.40 118 GLU A C 1
ATOM 921 O O . GLU A 1 115 ? 20.786 10.042 -8.139 1.00 22.16 118 GLU A O 1
ATOM 927 N N . ASN A 1 116 ? 19.198 11.525 -8.698 1.00 20.79 119 ASN A N 1
ATOM 928 C CA . ASN A 1 116 ? 19.128 12.232 -7.422 1.00 23.18 119 ASN A CA 1
ATOM 929 C C . ASN A 1 116 ? 18.287 11.553 -6.380 1.00 21.41 119 ASN A C 1
ATOM 930 O O . ASN A 1 116 ? 18.088 12.110 -5.284 1.00 22.58 119 ASN A O 1
ATOM 935 N N . LYS A 1 117 ? 17.761 10.377 -6.722 1.00 18.30 120 LYS A N 1
ATOM 936 C CA . LYS A 1 117 ? 16.891 9.595 -5.824 1.00 16.36 120 LYS A CA 1
ATOM 937 C C . LYS A 1 117 ? 15.599 10.360 -5.425 1.00 18.60 120 LYS A C 1
ATOM 938 O O . LYS A 1 117 ? 14.907 9.988 -4.470 1.00 19.47 120 LYS A O 1
ATOM 944 N N . GLU A 1 118 ? 15.238 11.403 -6.188 1.00 17.97 121 GLU A N 1
ATOM 945 C CA . GLU A 1 118 ? 14.037 12.180 -5.924 1.00 19.62 121 GLU A CA 1
ATOM 946 C C . GLU A 1 118 ? 12.744 11.383 -6.065 1.00 19.44 121 GLU A C 1
ATOM 947 O O . GLU A 1 118 ? 11.764 11.753 -5.456 1.00 18.80 121 GLU A O 1
ATOM 953 N N . HIS A 1 119 ? 12.736 10.322 -6.895 1.00 16.66 122 HIS A N 1
ATOM 954 C CA . HIS A 1 119 ? 11.563 9.495 -7.132 1.00 17.72 122 HIS A CA 1
ATOM 955 C C . HIS A 1 119 ? 11.169 8.610 -5.966 1.00 15.24 122 HIS A C 1
ATOM 956 O O . HIS A 1 119 ? 10.124 7.961 -6.009 1.00 17.51 122 HIS A O 1
ATOM 963 N N . LEU A 1 120 ? 11.999 8.590 -4.913 1.00 15.95 123 LEU A N 1
ATOM 964 C CA . LEU A 1 120 ? 11.663 7.869 -3.685 1.00 17.58 123 LEU A CA 1
ATOM 965 C C . LEU A 1 120 ? 10.757 8.698 -2.739 1.00 18.19 123 LEU A C 1
ATOM 966 O O . LEU A 1 120 ? 10.320 8.199 -1.682 1.00 21.19 123 LEU A O 1
ATOM 971 N N . LYS A 1 121 ? 10.486 9.937 -3.136 1.00 16.45 124 LYS A N 1
ATOM 972 C CA . LYS A 1 121 ? 9.630 10.885 -2.410 1.00 21.22 124 LYS A CA 1
ATOM 973 C C . LYS A 1 121 ? 8.548 11.467 -3.330 1.00 20.53 124 LYS A C 1
ATOM 974 O O . LYS A 1 121 ? 8.690 11.449 -4.568 1.00 18.06 124 LYS A O 1
ATOM 976 N N . ILE A 1 122 ? 7.463 11.985 -2.758 1.00 19.99 125 ILE A N 1
ATOM 977 C CA . ILE A 1 122 ? 6.297 12.333 -3.581 1.00 18.68 125 ILE A CA 1
ATOM 978 C C . ILE A 1 122 ? 6.541 13.477 -4.564 1.00 21.10 125 ILE A C 1
ATOM 979 O O . ILE A 1 122 ? 5.989 13.434 -5.703 1.00 19.73 125 ILE A O 1
ATOM 984 N N . ASN A 1 123 ? 7.379 14.459 -4.229 1.00 21.74 126 ASN A N 1
ATOM 985 C CA . ASN A 1 123 ? 7.724 15.499 -5.188 1.00 22.65 126 ASN A CA 1
ATOM 986 C C . ASN A 1 123 ? 8.354 14.892 -6.478 1.00 18.69 126 ASN A C 1
ATOM 987 O O . ASN A 1 123 ? 8.046 15.319 -7.606 1.00 21.46 126 ASN A O 1
ATOM 989 N N . GLY A 1 124 ? 9.212 13.887 -6.295 1.00 18.50 127 GLY A N 1
ATOM 990 C CA . GLY A 1 124 ? 9.878 13.254 -7.437 1.00 19.45 127 GLY A CA 1
ATOM 991 C C . GLY A 1 124 ? 8.915 12.439 -8.259 1.00 19.02 127 GLY A C 1
ATOM 992 O O . GLY A 1 124 ? 8.977 12.459 -9.501 1.00 16.53 127 GLY A O 1
ATOM 993 N N . ILE A 1 125 ? 8.032 11.693 -7.620 1.00 14.99 128 ILE A N 1
ATOM 994 C CA . ILE A 1 125 ? 6.975 10.985 -8.336 1.00 14.30 128 ILE A CA 1
ATOM 995 C C . ILE A 1 125 ? 6.133 11.990 -9.150 1.00 16.28 128 ILE A C 1
ATOM 996 O O . ILE A 1 125 ? 5.851 11.744 -10.312 1.00 14.88 128 ILE A O 1
ATOM 1001 N N . LYS A 1 126 ? 5.761 13.120 -8.569 1.00 15.94 129 LYS A N 1
ATOM 1002 C CA . LYS A 1 126 ? 4.940 14.083 -9.305 1.00 15.54 129 LYS A CA 1
ATOM 1003 C C . LYS A 1 126 ? 5.702 14.587 -10.540 1.00 14.87 129 LYS A C 1
ATOM 1004 O O . LYS A 1 126 ? 5.091 14.734 -11.593 1.00 16.23 129 LYS A O 1
ATOM 1010 N N . GLU A 1 127 ? 6.996 14.855 -10.381 1.00 17.06 130 GLU A N 1
ATOM 1011 C CA . GLU A 1 127 ? 7.786 15.327 -11.517 1.00 16.34 130 GLU A CA 1
ATOM 1012 C C . GLU A 1 127 ? 7.855 14.207 -12.609 1.00 16.07 130 GLU A C 1
ATOM 1013 O O . GLU A 1 127 ? 7.700 14.488 -13.817 1.00 15.06 130 GLU A O 1
ATOM 1019 N N . LEU A 1 128 ? 8.035 12.942 -12.198 1.00 15.20 131 LEU A N 1
ATOM 1020 C CA . LEU A 1 128 ? 8.006 11.846 -13.180 1.00 13.24 131 LEU A CA 1
ATOM 1021 C C . LEU A 1 128 ? 6.650 11.716 -13.843 1.00 14.61 131 LEU A C 1
ATOM 1022 O O . LEU A 1 128 ? 6.591 11.371 -15.042 1.00 13.55 131 LEU A O 1
ATOM 1027 N N . VAL A 1 129 ? 5.533 11.946 -13.151 1.00 13.40 132 VAL A N 1
ATOM 1028 C CA . VAL A 1 129 ? 4.236 11.809 -13.784 1.00 13.02 132 VAL A CA 1
ATOM 1029 C C . VAL A 1 129 ? 4.095 12.971 -14.813 1.00 13.70 132 VAL A C 1
ATOM 1030 O O . VAL A 1 129 ? 3.573 12.783 -15.928 1.00 14.40 132 VAL A O 1
ATOM 1034 N N . ARG A 1 130 ? 4.579 14.160 -14.462 1.00 13.72 133 ARG A N 1
ATOM 1035 C CA . ARG A 1 130 ? 4.562 15.277 -15.422 1.00 15.17 133 ARG A CA 1
ATOM 1036 C C . ARG A 1 130 ? 5.338 14.918 -16.712 1.00 13.89 133 ARG A C 1
ATOM 1037 O O . ARG A 1 130 ? 4.917 15.186 -17.852 1.00 13.53 133 ARG A O 1
ATOM 1045 N N . ILE A 1 131 ? 6.508 14.346 -16.494 1.00 12.99 134 ILE A N 1
ATOM 1046 C CA . ILE A 1 131 ? 7.329 13.865 -17.628 1.00 14.58 134 ILE A CA 1
ATOM 1047 C C . ILE A 1 131 ? 6.625 12.788 -18.422 1.00 13.36 134 ILE A C 1
ATOM 1048 O O . ILE A 1 131 ? 6.557 12.841 -19.652 1.00 14.35 134 ILE A O 1
ATOM 1053 N N . LYS A 1 132 ? 6.061 11.780 -17.770 1.00 12.90 135 LYS A N 1
ATOM 1054 C CA . LYS A 1 132 ? 5.407 10.665 -18.439 1.00 14.09 135 LYS A CA 1
ATOM 1055 C C . LYS A 1 132 ? 4.173 11.099 -19.228 1.00 16.13 135 LYS A C 1
ATOM 1056 O O . LYS A 1 132 ? 3.823 10.487 -20.255 1.00 15.00 135 LYS A O 1
ATOM 1062 N N . ALA A 1 133 ? 3.518 12.184 -18.800 1.00 15.37 136 ALA A N 1
ATOM 1063 C CA . ALA A 1 133 ? 2.326 12.638 -19.518 1.00 13.80 136 ALA A CA 1
ATOM 1064 C C . ALA A 1 133 ? 2.580 12.968 -20.995 1.00 16.43 136 ALA A C 1
ATOM 1065 O O . ALA A 1 133 ? 1.691 12.919 -21.796 1.00 16.55 136 ALA A O 1
ATOM 1067 N N . LYS A 1 134 ? 3.819 13.325 -21.313 1.00 14.41 137 LYS A N 1
ATOM 1068 C CA . LYS A 1 134 ? 4.240 13.772 -22.631 1.00 15.88 137 LYS A CA 1
ATOM 1069 C C . LYS A 1 134 ? 4.980 12.641 -23.354 1.00 15.79 137 LYS A C 1
ATOM 1070 O O . LYS A 1 134 ? 5.282 12.772 -24.557 1.00 14.29 137 LYS A O 1
ATOM 1076 N N . LEU A 1 135 ? 5.258 11.563 -22.625 1.00 14.28 138 LEU A N 1
ATOM 1077 C CA . LEU A 1 135 ? 6.101 10.470 -23.139 1.00 12.04 138 LEU A CA 1
ATOM 1078 C C . LEU A 1 135 ? 5.240 9.449 -23.858 1.00 11.75 138 LEU A C 1
ATOM 1079 O O . LEU A 1 135 ? 4.302 8.902 -23.273 1.00 13.31 138 LEU A O 1
ATOM 1084 N N . ASN A 1 136 ? 5.511 9.184 -25.137 1.00 12.34 139 ASN A N 1
ATOM 1085 C CA . ASN A 1 136 ? 4.789 8.124 -25.864 1.00 13.14 139 ASN A CA 1
ATOM 1086 C C . ASN A 1 136 ? 3.262 8.293 -25.755 1.00 13.91 139 ASN A C 1
ATOM 1087 O O . ASN A 1 136 ? 2.764 9.360 -26.129 1.00 14.92 139 ASN A O 1
ATOM 1092 N N . TRP A 1 137 ? 2.546 7.300 -25.214 1.00 12.56 140 TRP A N 1
ATOM 1093 C CA . TRP A 1 137 ? 1.082 7.370 -25.203 1.00 15.73 140 TRP A CA 1
ATOM 1094 C C . TRP 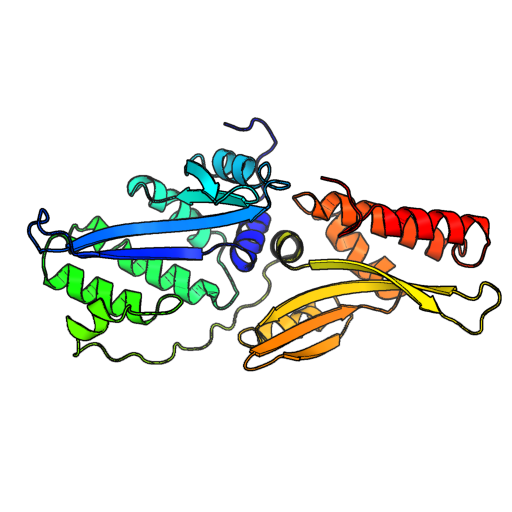A 1 137 ? 0.573 8.056 -23.934 1.00 18.95 140 TRP A C 1
ATOM 1095 O O . TRP A 1 137 ? -0.645 8.229 -23.784 1.00 19.39 140 TRP A O 1
ATOM 1106 N N . GLY A 1 138 ? 1.463 8.475 -23.040 1.00 13.64 141 GLY A N 1
ATOM 1107 C CA . GLY A 1 138 ? 1.038 9.352 -21.943 1.00 15.29 141 GLY A CA 1
ATOM 1108 C C . GLY A 1 138 ? 0.567 8.606 -20.703 1.00 17.14 141 GLY A C 1
ATOM 1109 O O . GLY A 1 138 ? 0.913 7.452 -20.471 1.00 16.41 141 GLY A O 1
ATOM 1110 N N . LEU A 1 139 ? -0.214 9.299 -19.891 1.00 16.04 142 LEU A N 1
ATOM 1111 C CA . LEU A 1 139 ? -0.611 8.736 -18.624 1.00 17.22 142 LEU A CA 1
ATOM 1112 C C . LEU A 1 139 ? -1.645 7.593 -18.765 1.00 18.75 142 LEU A C 1
ATOM 1113 O O . LEU A 1 139 ? -2.512 7.627 -19.646 1.00 21.89 142 LEU A O 1
ATOM 1118 N N . THR A 1 140 ? -1.505 6.599 -17.906 1.00 20.02 143 THR A N 1
ATOM 1119 C CA . THR A 1 140 ? -2.534 5.597 -17.706 1.00 21.23 143 THR A CA 1
ATOM 1120 C C . THR A 1 140 ? -3.752 6.197 -16.992 1.00 25.27 143 THR A C 1
ATOM 1121 O O . THR A 1 140 ? -3.656 7.219 -16.322 1.00 21.75 143 THR A O 1
ATOM 1125 N N . ASP A 1 141 ? -4.899 5.558 -17.154 1.00 25.92 144 ASP A N 1
ATOM 1126 C CA . ASP A 1 141 ? -6.078 5.944 -16.378 1.00 25.95 144 ASP A CA 1
ATOM 1127 C C . ASP A 1 141 ? -5.802 6.099 -14.875 1.00 25.59 144 ASP A C 1
ATOM 1128 O O . ASP A 1 141 ? -6.257 7.066 -14.256 1.00 25.25 144 ASP A O 1
ATOM 1133 N N . GLU A 1 142 ? -5.071 5.168 -14.272 1.00 22.96 145 GLU A N 1
ATOM 1134 C CA . GLU A 1 142 ? -4.804 5.233 -12.833 1.00 26.34 145 GLU A CA 1
ATOM 1135 C C . GLU A 1 142 ? -3.952 6.456 -12.466 1.00 24.57 145 GLU A C 1
ATOM 1136 O O . GLU A 1 142 ? -4.159 7.093 -11.436 1.00 23.37 145 GLU A O 1
ATOM 1138 N N . LEU A 1 143 ? -2.971 6.788 -13.301 1.00 18.91 146 LEU A N 1
ATOM 1139 C CA . LEU A 1 143 ? -2.162 7.943 -12.969 1.00 17.89 146 LEU A CA 1
ATOM 1140 C C . LEU A 1 143 ? -2.982 9.230 -13.205 1.00 17.99 146 LEU A C 1
ATOM 1141 O O . LEU A 1 143 ? -2.802 10.224 -12.506 1.00 19.66 146 LEU A O 1
ATOM 1146 N N . LYS A 1 144 ? -3.872 9.221 -14.192 1.00 19.10 147 LYS A N 1
ATOM 1147 C CA . LYS A 1 144 ? -4.703 10.415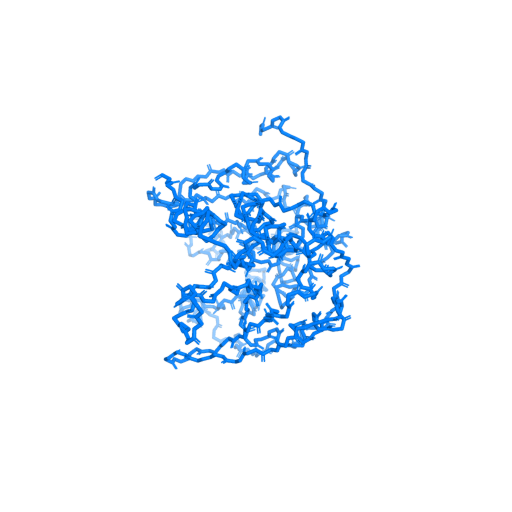 -14.406 1.00 18.95 147 LYS A CA 1
ATOM 1148 C C . LYS A 1 144 ? -5.582 10.634 -13.163 1.00 21.08 147 LYS A C 1
ATOM 1149 O O . LYS A 1 144 ? -5.794 11.782 -12.717 1.00 20.46 147 LYS A O 1
ATOM 1155 N N . LYS A 1 145 ? -6.070 9.520 -12.604 1.00 20.53 148 LYS A N 1
ATOM 1156 C CA . LYS A 1 145 ? -6.932 9.616 -11.413 1.00 24.65 148 LYS A CA 1
ATOM 1157 C C . LYS A 1 145 ? -6.147 10.131 -10.209 1.00 22.46 148 LYS A C 1
ATOM 1158 O O . LYS A 1 145 ? -6.647 10.988 -9.421 1.00 23.16 148 LYS A O 1
ATOM 1160 N N . ALA A 1 146 ? -4.927 9.628 -10.034 1.00 18.11 149 ALA A N 1
ATOM 1161 C CA . ALA A 1 146 ? -4.131 10.021 -8.868 1.00 21.03 149 ALA A CA 1
ATOM 1162 C C . ALA A 1 146 ? -3.553 11.422 -9.006 1.00 18.95 149 ALA A C 1
ATOM 1163 O O . ALA A 1 146 ? -3.312 12.088 -7.998 1.00 20.87 149 ALA A O 1
ATOM 1165 N N . PHE A 1 147 ? -3.337 11.887 -10.249 1.00 16.86 150 PHE A N 1
ATOM 1166 C CA . PHE A 1 147 ? -2.666 13.169 -10.454 1.00 16.43 150 PHE A CA 1
ATOM 1167 C C . PHE A 1 147 ? -3.461 14.078 -11.405 1.00 17.69 150 PHE A C 1
ATOM 1168 O O . PHE A 1 147 ? -2.994 14.408 -12.523 1.00 17.28 150 PHE A O 1
ATOM 1176 N N . PRO A 1 148 ? -4.700 14.458 -11.017 1.00 18.29 151 PRO A N 1
ATOM 1177 C CA . PRO A 1 148 ? -5.607 15.184 -11.928 1.00 18.44 151 PRO A CA 1
ATOM 1178 C C . PRO A 1 148 ? -5.104 16.564 -12.272 1.00 1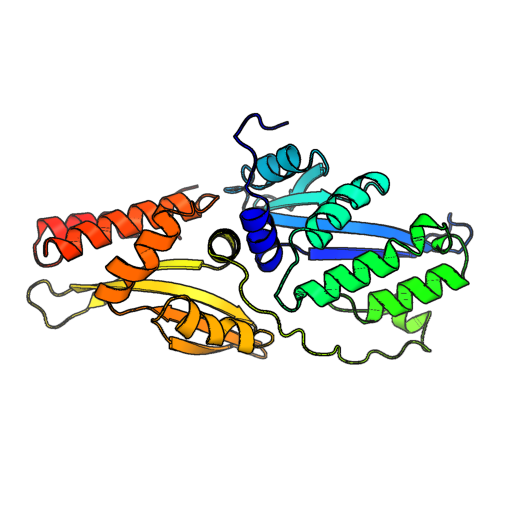9.16 151 PRO A C 1
ATOM 1179 O O . PRO A 1 148 ? -5.540 17.085 -13.272 1.00 19.95 151 PRO A O 1
ATOM 1183 N N . GLU A 1 149 ? -4.115 17.091 -11.567 1.00 18.56 152 GLU A N 1
ATOM 1184 C CA . GLU A 1 149 ? -3.590 18.429 -11.815 1.00 19.69 152 GLU A CA 1
ATOM 1185 C C . GLU A 1 149 ? -2.645 18.459 -13.014 1.00 19.02 152 GLU A C 1
ATOM 1186 O O . GLU A 1 149 ? -2.251 19.526 -13.492 1.00 24.31 152 GLU A O 1
ATOM 1192 N N . ILE A 1 150 ? -2.256 17.274 -13.486 1.00 17.84 153 ILE A N 1
ATOM 1193 C CA . ILE A 1 150 ? -1.353 17.188 -14.646 1.00 18.75 153 ILE A CA 1
ATOM 1194 C C . ILE A 1 150 ? -2.168 17.166 -15.910 1.00 20.14 153 ILE A C 1
ATOM 1195 O O . ILE A 1 150 ? -2.845 16.199 -16.185 1.00 21.10 153 ILE A O 1
ATOM 1200 N N . ILE A 1 151 ? -2.077 18.228 -16.689 1.00 17.38 154 ILE A N 1
ATOM 1201 C CA . ILE A 1 151 ? -2.851 18.329 -17.922 1.00 17.14 154 ILE A CA 1
ATOM 1202 C C . ILE A 1 151 ? -2.085 17.691 -19.098 1.00 18.70 154 ILE A C 1
ATOM 1203 O O . ILE A 1 151 ? -0.867 17.959 -19.260 1.00 21.75 154 ILE A O 1
ATOM 1208 N N . SER A 1 152 ? -2.788 16.920 -19.927 1.00 18.96 155 SER A N 1
ATOM 1209 C CA . SER A 1 152 ? -2.122 16.350 -21.103 1.00 19.85 155 SER A CA 1
ATOM 1210 C C . SER A 1 152 ? -2.151 17.357 -22.246 1.00 19.38 155 SER A C 1
ATOM 1211 O O . SER A 1 152 ? -3.223 17.622 -22.804 1.00 24.32 155 SER A O 1
ATOM 1214 N N . LYS A 1 153 ? -0.958 17.872 -22.618 1.00 18.30 156 LYS A N 1
ATOM 1215 C CA . LYS A 1 153 ? -0.822 18.870 -23.698 1.00 19.57 156 LYS A CA 1
ATOM 1216 C C . LYS A 1 153 ? 0.109 18.348 -24.794 1.00 21.18 156 LYS A C 1
ATOM 1217 O O . LYS A 1 153 ? 1.039 17.566 -24.525 1.00 21.17 156 LYS A O 1
ATOM 1223 N N . GLU A 1 154 ? -0.181 18.766 -26.029 1.00 20.10 157 GLU A N 1
ATOM 1224 C CA . GLU A 1 154 ? 0.577 18.340 -27.203 1.00 22.54 157 GLU A CA 1
ATOM 1225 C C . GLU A 1 154 ? 1.998 18.901 -27.180 1.00 23.03 157 GLU A C 1
ATOM 1226 O O . GLU A 1 154 ? 2.246 20.008 -26.720 1.00 27.64 157 GLU A O 1
ATOM 1228 N N . ARG A 1 155 ? 2.914 18.103 -27.698 1.00 23.70 158 ARG A N 1
ATOM 1229 C CA . ARG A 1 155 ? 4.336 18.366 -27.722 1.00 28.11 158 ARG A CA 1
ATOM 1230 C C . ARG A 1 155 ? 4.681 19.249 -28.918 1.00 22.09 158 ARG A C 1
ATOM 1231 O O . ARG A 1 155 ? 4.031 19.141 -29.942 1.00 27.43 158 ARG A O 1
ATOM 1239 N N . SER A 1 156 ? 5.698 20.090 -28.777 1.00 27.17 159 SER A N 1
ATOM 1240 C CA . SER A 1 156 ? 6.234 20.817 -29.924 1.00 29.69 159 SER A CA 1
ATOM 1241 C C . SER A 1 156 ? 6.801 19.849 -30.951 1.00 28.22 159 SER A C 1
ATOM 1242 O O . SER A 1 156 ? 7.311 18.801 -30.589 1.00 26.94 159 SER A O 1
ATOM 1245 N N . LEU A 1 157 ? 6.661 20.185 -32.217 1.00 21.34 160 LEU A N 1
ATOM 1246 C CA . LEU A 1 157 ? 7.242 19.410 -33.311 1.00 23.22 160 LEU A CA 1
ATOM 1247 C C . LEU A 1 157 ? 8.790 19.455 -33.295 1.00 23.39 160 LEU A C 1
ATOM 1248 O O . LEU A 1 157 ? 9.366 20.546 -33.157 1.00 22.33 160 LEU A O 1
ATOM 1253 N N . ILE A 1 158 ? 9.439 18.288 -33.434 1.00 18.23 161 ILE A N 1
ATOM 1254 C CA . ILE A 1 158 ? 10.907 18.179 -33.647 1.00 17.13 161 ILE A CA 1
ATOM 1255 C C . ILE A 1 158 ? 11.195 18.395 -35.149 1.00 15.71 161 ILE A C 1
ATOM 1256 O O . ILE A 1 158 ? 10.537 17.775 -35.971 1.00 18.24 161 ILE A O 1
ATOM 1261 N N . ASN A 1 159 ? 12.175 19.226 -35.473 1.00 16.50 162 ASN A N 1
ATOM 1262 C CA . ASN A 1 159 ? 12.553 19.504 -36.879 1.00 19.19 162 ASN A CA 1
ATOM 1263 C C . ASN A 1 159 ? 14.048 19.424 -37.024 1.00 20.73 162 ASN A C 1
ATOM 1264 O O . ASN A 1 159 ? 14.759 20.407 -36.788 1.00 25.52 162 ASN A O 1
ATOM 1269 N N . LYS A 1 160 ? 14.531 18.229 -37.322 1.00 14.24 163 LYS A N 1
ATOM 1270 C CA . LYS A 1 160 ? 15.945 17.936 -37.464 1.00 13.94 163 LYS A CA 1
ATOM 1271 C C . LYS A 1 160 ? 16.262 17.378 -38.846 1.00 14.61 163 LYS A C 1
ATOM 1272 O O . LYS A 1 160 ? 15.378 16.871 -39.541 1.00 17.27 163 LYS A O 1
ATOM 1278 N N . ASN A 1 161 ? 17.526 17.474 -39.229 1.00 14.58 164 ASN A N 1
ATOM 1279 C CA . ASN A 1 161 ? 17.966 17.012 -40.557 1.00 15.99 164 ASN A CA 1
ATOM 1280 C C . ASN A 1 161 ? 18.608 15.651 -40.515 1.00 13.32 164 ASN A C 1
ATOM 1281 O O . ASN A 1 161 ? 19.283 15.297 -39.558 1.00 15.29 164 ASN A O 1
ATOM 1286 N N . ILE A 1 162 ? 18.497 14.881 -41.602 1.00 13.65 165 ILE A N 1
ATOM 1287 C CA . ILE A 1 162 ? 19.273 13.640 -41.721 1.00 12.88 165 ILE A CA 1
ATOM 1288 C C . ILE A 1 162 ? 20.763 13.949 -41.579 1.00 12.53 165 ILE A C 1
ATOM 1289 O O . ILE A 1 162 ? 21.269 14.822 -42.263 1.00 14.96 165 ILE A O 1
ATOM 1294 N N . PRO A 1 163 ? 21.484 13.275 -40.672 1.00 14.64 166 PRO A N 1
ATOM 1295 C CA . PRO A 1 163 ? 22.863 13.687 -40.431 1.00 14.15 166 PRO A CA 1
ATOM 1296 C C . PRO A 1 163 ? 23.873 13.097 -41.437 1.00 16.37 166 PRO A C 1
ATOM 1297 O O . PRO A 1 163 ? 24.921 13.688 -41.669 1.00 16.97 166 PRO A O 1
ATOM 1301 N N . ASN A 1 164 ? 23.593 11.913 -41.952 1.00 12.50 167 ASN A N 1
ATOM 1302 C CA . ASN A 1 164 ? 24.505 11.194 -42.850 1.00 13.78 167 ASN A CA 1
ATOM 1303 C C . ASN A 1 164 ? 23.853 9.896 -43.329 1.00 13.00 167 ASN A C 1
ATOM 1304 O O . ASN A 1 164 ? 22.741 9.515 -42.925 1.00 12.46 167 ASN A O 1
ATOM 1309 N N . PHE A 1 165 ? 24.544 9.214 -44.253 1.00 10.56 168 PHE A N 1
ATOM 1310 C CA . PHE A 1 165 ? 23.979 8.018 -44.859 1.00 11.05 168 PHE A CA 1
ATOM 1311 C C . PHE A 1 165 ? 24.061 6.822 -43.941 1.00 9.63 168 PHE A C 1
ATOM 1312 O O . PHE A 1 165 ? 23.344 5.833 -44.202 1.00 11.87 168 PHE A O 1
ATOM 1320 N N . LYS A 1 166 ? 24.853 6.842 -42.8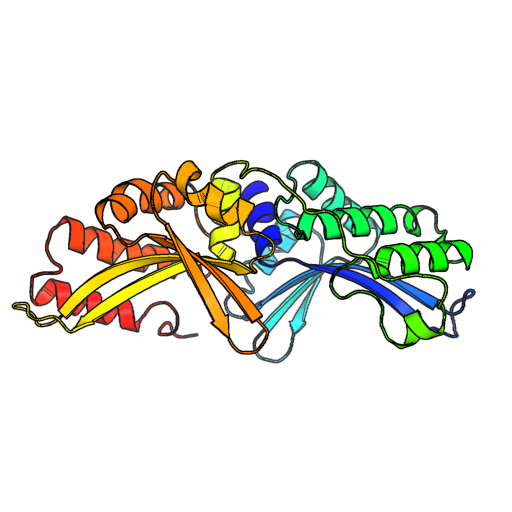62 1.00 11.80 169 LYS A N 1
ATOM 1321 C CA . LYS A 1 166 ? 24.864 5.729 -41.886 1.00 10.89 169 LYS A CA 1
ATOM 1322 C C . LYS A 1 166 ? 23.562 5.739 -41.074 1.00 10.82 169 LYS A C 1
ATOM 1323 O O . LYS A 1 166 ? 22.914 4.696 -40.936 1.00 10.63 169 LYS A O 1
ATOM 1329 N N . TRP A 1 167 ? 23.142 6.936 -40.653 1.00 10.49 170 TRP A N 1
ATOM 1330 C CA . TRP A 1 167 ? 21.833 7.072 -39.997 1.00 9.69 170 TRP A CA 1
ATOM 1331 C C . TRP A 1 167 ? 20.766 6.511 -40.939 1.00 10.52 170 TRP A C 1
ATOM 1332 O O . TRP A 1 167 ? 19.900 5.710 -40.519 1.00 10.91 170 TRP A O 1
ATOM 1343 N N . LEU A 1 168 ? 20.862 6.855 -42.233 1.00 9.28 171 LEU A N 1
ATOM 1344 C CA . LEU A 1 168 ? 19.870 6.411 -43.186 1.00 8.88 171 LEU A CA 1
ATOM 1345 C C . LEU A 1 168 ? 19.886 4.906 -43.385 1.00 10.42 171 LEU A C 1
ATOM 1346 O O . LEU A 1 168 ? 18.845 4.277 -43.468 1.00 11.74 171 LEU A O 1
ATOM 1351 N N . ALA A 1 169 ? 21.050 4.284 -43.394 1.00 9.31 172 ALA A N 1
ATOM 1352 C CA . ALA A 1 169 ? 21.085 2.843 -43.432 1.00 10.25 172 ALA A CA 1
ATOM 1353 C C . ALA A 1 169 ? 20.452 2.173 -42.214 1.00 9.64 172 ALA A C 1
ATOM 1354 O O . ALA A 1 169 ? 19.777 1.145 -42.380 1.00 10.62 172 ALA A O 1
ATOM 1356 N N . GLY A 1 170 ? 20.639 2.736 -41.038 1.00 9.41 173 GLY A N 1
ATOM 1357 C CA . GLY A 1 170 ? 20.028 2.170 -39.842 1.00 9.93 173 GLY A CA 1
ATOM 1358 C C . GLY A 1 170 ? 18.490 2.351 -39.915 1.00 8.92 173 GLY A C 1
ATOM 1359 O O . GLY A 1 170 ? 17.709 1.392 -39.584 1.00 9.80 173 GLY A O 1
ATOM 1360 N N . PHE A 1 171 ? 18.041 3.532 -40.366 1.00 9.25 174 PHE A N 1
ATOM 1361 C CA . PHE A 1 171 ? 16.609 3.832 -40.396 1.00 9.63 174 PHE A CA 1
ATOM 1362 C C . PHE A 1 171 ? 15.951 2.948 -41.451 1.00 10.45 174 PHE A C 1
ATOM 1363 O O . PHE A 1 171 ? 14.871 2.424 -41.218 1.00 10.22 174 PHE A O 1
ATOM 1371 N N . THR A 1 172 ? 16.629 2.714 -42.579 1.00 9.92 175 THR A N 1
ATOM 1372 C CA . THR A 1 172 ? 16.041 1.922 -43.679 1.00 8.36 175 THR A CA 1
ATOM 1373 C C . THR A 1 172 ? 16.059 0.459 -43.254 1.00 10.90 175 THR A C 1
ATOM 1374 O O . THR A 1 172 ? 15.202 -0.297 -43.604 1.00 11.10 175 THR A O 1
ATOM 1378 N N . SER A 1 173 ? 17.057 0.064 -42.445 1.00 10.39 176 SER A N 1
ATOM 1379 C CA . SER A 1 173 ? 17.071 -1.291 -41.913 1.00 10.45 176 SER A CA 1
ATOM 1380 C C . SER A 1 173 ? 15.812 -1.555 -41.077 1.00 10.94 176 SER A C 1
ATOM 1381 O O . SER A 1 173 ? 15.370 -2.694 -41.001 1.00 11.93 176 SER A O 1
ATOM 1384 N N . GLY A 1 174 ? 15.303 -0.477 -40.463 1.00 9.83 177 GLY A N 1
ATOM 1385 C CA . GLY A 1 174 ? 14.026 -0.566 -39.711 1.00 10.23 177 GLY A CA 1
ATOM 1386 C C . GLY A 1 174 ? 12.814 -0.504 -40.640 1.00 12.20 177 GLY A C 1
ATOM 1387 O O . GLY A 1 174 ? 11.987 -1.431 -40.639 1.00 11.65 177 GLY A O 1
ATOM 1388 N N . GLU A 1 175 ? 12.721 0.598 -41.427 1.00 10.02 178 GLU A N 1
ATOM 1389 C CA . GLU A 1 175 ? 11.458 0.987 -42.097 1.00 9.86 178 GLU A CA 1
ATOM 1390 C C . GLU A 1 175 ? 11.395 0.825 -43.582 1.00 10.36 178 GLU A C 1
ATOM 1391 O O . GLU A 1 175 ? 10.388 1.194 -44.199 1.00 10.71 178 GLU A O 1
ATOM 1397 N N . GLY A 1 176 ? 12.502 0.404 -44.171 1.00 8.96 179 GLY A N 1
ATOM 1398 C CA . GLY A 1 176 ? 12.612 0.323 -45.637 1.00 9.94 179 GLY A CA 1
ATOM 1399 C C . GLY A 1 176 ? 11.977 -0.928 -46.175 1.00 9.75 179 GLY A C 1
ATOM 1400 O O . GLY A 1 176 ? 11.715 -1.942 -45.493 1.00 9.77 179 GLY A O 1
ATOM 1401 N N . CYS A 1 177 ? 11.765 -0.891 -47.507 1.00 7.95 180 CYS A N 1
ATOM 1402 C CA . CYS A 1 177 ? 11.274 -2.066 -48.243 1.00 10.00 180 CYS A CA 1
ATOM 1403 C C . CYS A 1 177 ? 11.913 -2.061 -49.625 1.00 10.14 180 CYS A C 1
ATOM 1404 O O . CYS A 1 177 ? 11.873 -1.048 -50.322 1.00 9.59 180 CYS A O 1
ATOM 1407 N N . PHE A 1 178 ? 12.485 -3.224 -49.972 1.00 8.47 181 PHE A N 1
ATOM 1408 C CA . PHE A 1 178 ? 13.041 -3.400 -51.320 1.00 8.48 181 PHE A CA 1
ATOM 1409 C C . PHE A 1 178 ? 12.123 -4.341 -52.050 1.00 8.59 181 PHE A C 1
ATOM 1410 O O . PHE A 1 178 ? 12.140 -5.570 -51.802 1.00 9.96 181 PHE A O 1
ATOM 1418 N N . PHE A 1 179 ? 11.279 -3.769 -52.912 1.00 9.45 182 PHE A N 1
ATOM 1419 C CA . PHE A 1 179 ? 10.162 -4.523 -53.484 1.00 9.49 182 PHE A CA 1
ATOM 1420 C C . PHE A 1 179 ? 10.349 -4.788 -55.021 1.00 10.06 182 PHE A C 1
ATOM 1421 O O . PHE A 1 179 ? 10.829 -3.896 -55.735 1.00 10.42 182 PHE A O 1
ATOM 1429 N N . VAL A 1 180 ? 9.960 -5.980 -55.480 1.00 10.12 183 VAL A N 1
ATOM 1430 C CA . VAL A 1 180 ? 10.001 -6.300 -56.907 1.00 7.82 183 VAL A CA 1
ATOM 1431 C C . VAL A 1 180 ? 8.548 -6.450 -57.341 1.00 9.98 183 VAL A C 1
ATOM 1432 O O . VAL A 1 180 ? 7.870 -7.422 -56.968 1.00 10.87 183 VAL A O 1
ATOM 1436 N N . ASN A 1 181 ? 8.080 -5.464 -58.092 1.00 11.69 184 ASN A N 1
ATOM 1437 C CA . ASN A 1 181 ? 6.690 -5.461 -58.517 1.00 10.76 184 ASN A CA 1
ATOM 1438 C C . ASN A 1 181 ? 6.599 -6.167 -59.880 1.00 13.19 184 ASN A C 1
ATOM 1439 O O . ASN A 1 181 ? 7.342 -5.853 -60.782 1.00 13.42 184 ASN A O 1
ATOM 1444 N N . LEU A 1 182 ? 5.757 -7.174 -59.988 1.00 11.08 185 LEU A N 1
ATOM 1445 C CA . LEU A 1 182 ? 5.597 -7.940 -61.242 1.00 10.87 185 LEU A CA 1
ATOM 1446 C C . LEU A 1 182 ? 4.241 -7.580 -61.838 1.00 15.16 185 LEU A C 1
ATOM 1447 O O . LEU A 1 182 ? 3.221 -8.158 -61.506 1.00 17.12 185 LEU A O 1
ATOM 1452 N N . ILE A 1 183 ? 4.250 -6.604 -62.739 1.00 12.06 186 ILE A N 1
ATOM 1453 C CA . ILE A 1 183 ? 3.049 -5.939 -63.232 1.00 12.81 186 ILE A CA 1
ATOM 1454 C C . ILE A 1 183 ? 2.529 -6.662 -64.460 1.00 12.37 186 ILE A C 1
ATOM 1455 O O . ILE A 1 183 ? 3.294 -6.826 -65.446 1.00 13.41 186 ILE A O 1
ATOM 1460 N N . LYS A 1 184 ? 1.267 -7.069 -64.467 1.00 13.19 187 LYS A N 1
ATOM 1461 C CA . LYS A 1 184 ? 0.690 -7.594 -65.714 1.00 13.87 187 LYS A CA 1
ATOM 1462 C C . LYS A 1 184 ? 0.700 -6.490 -66.764 1.00 14.32 187 LYS A C 1
ATOM 1463 O O . LYS A 1 184 ? 0.259 -5.361 -66.520 1.00 15.29 187 LYS A O 1
ATOM 1469 N N . SER A 1 185 ? 1.250 -6.826 -67.926 1.00 15.35 188 SER A N 1
ATOM 1470 C CA . SER A 1 185 ? 1.617 -5.788 -68.916 1.00 18.31 188 SER A CA 1
ATOM 1471 C C . SER A 1 185 ? 1.240 -6.218 -70.328 1.00 17.10 188 SER A C 1
ATOM 1472 O O . SER A 1 185 ? 1.310 -7.390 -70.624 1.00 18.33 188 SER A O 1
ATOM 1475 N N . LYS A 1 186 ? 0.964 -5.236 -71.197 1.00 18.62 189 LYS A N 1
ATOM 1476 C CA . LYS A 1 186 ? 0.687 -5.498 -72.630 1.00 18.00 189 LYS A CA 1
ATOM 1477 C C . LYS A 1 186 ? 1.989 -5.529 -73.373 1.00 22.60 189 LYS A C 1
ATOM 1478 O O . LYS A 1 186 ? 2.208 -4.779 -74.304 1.00 22.60 189 LYS A O 1
ATOM 1484 N N . SER A 1 187 ? 2.891 -6.366 -72.905 1.00 22.58 190 SER A N 1
ATOM 1485 C CA . SER A 1 187 ? 4.242 -6.394 -73.422 1.00 21.32 190 SER A CA 1
ATOM 1486 C C . SER A 1 187 ? 4.491 -7.774 -73.914 1.00 20.92 190 SER A C 1
ATOM 1487 O O . SER A 1 187 ? 3.677 -8.676 -73.696 1.00 20.13 190 SER A O 1
ATOM 1490 N N . LYS A 1 188 ? 5.608 -7.971 -74.603 1.00 19.61 191 LYS A N 1
ATOM 1491 C CA . LYS A 1 188 ? 5.865 -9.277 -75.175 1.00 20.03 191 LYS A CA 1
ATOM 1492 C C . LYS A 1 188 ? 5.890 -10.403 -74.141 1.00 17.86 191 LYS A C 1
ATOM 1493 O O . LYS A 1 188 ? 5.314 -11.455 -74.369 1.00 19.82 191 LYS A O 1
ATOM 1499 N N . LEU A 1 189 ? 6.544 -10.169 -72.992 1.00 17.75 192 LEU A N 1
ATOM 1500 C CA . LEU A 1 189 ? 6.588 -11.212 -71.977 1.00 19.19 192 LEU A CA 1
ATOM 1501 C C . LEU A 1 189 ? 5.346 -11.253 -71.082 1.00 17.30 192 LEU A C 1
ATOM 1502 O O . LEU A 1 189 ? 5.195 -12.202 -70.330 1.00 20.09 192 LEU A O 1
ATOM 1507 N N . GLY A 1 190 ? 4.529 -10.203 -71.121 1.00 14.06 193 GLY A N 1
ATOM 1508 C CA . GLY A 1 190 ? 3.269 -10.163 -70.382 1.00 16.84 193 GLY A CA 1
ATOM 1509 C C . GLY A 1 190 ? 3.439 -9.650 -68.965 1.00 14.08 193 GLY A C 1
ATOM 1510 O O . GLY A 1 190 ? 2.429 -9.508 -68.264 1.00 16.41 193 GLY A O 1
ATOM 1511 N N . VAL A 1 191 ? 4.685 -9.391 -68.588 1.00 13.43 194 VAL A N 1
ATOM 1512 C CA . VAL A 1 191 ? 5.040 -9.021 -67.198 1.00 14.67 194 VAL A CA 1
ATOM 1513 C C . VAL A 1 191 ? 6.079 -7.924 -67.279 1.00 14.53 194 VAL A C 1
ATOM 1514 O O . VAL A 1 191 ? 7.139 -8.096 -67.944 1.00 17.49 194 VAL A O 1
ATOM 1518 N N . GLN A 1 192 ? 5.785 -6.795 -66.643 1.00 12.85 195 GLN A N 1
ATOM 1519 C CA . GLN A 1 192 ? 6.708 -5.698 -66.486 1.00 12.17 195 GLN A CA 1
ATOM 1520 C C . GLN A 1 192 ? 7.375 -5.825 -65.105 1.00 12.35 195 GLN A C 1
ATOM 1521 O O . GLN A 1 192 ? 6.672 -5.960 -64.085 1.00 13.75 195 GLN A O 1
ATOM 1527 N N . VAL A 1 193 ? 8.699 -5.813 -65.060 1.00 11.26 196 VAL A N 1
ATOM 1528 C CA . VAL A 1 193 ? 9.420 -5.868 -63.771 1.00 10.37 196 VAL A CA 1
ATOM 1529 C C . VAL A 1 193 ? 9.683 -4.462 -63.299 1.00 11.93 196 VAL A C 1
ATOM 1530 O O . VAL A 1 193 ? 10.373 -3.693 -64.004 1.00 12.52 196 VAL A O 1
ATOM 1534 N N . GLN A 1 194 ? 9.213 -4.074 -62.098 1.00 10.47 197 GLN A N 1
ATOM 1535 C CA . GLN A 1 194 ? 9.448 -2.734 -61.601 1.00 10.51 197 GLN A CA 1
ATOM 1536 C C . GLN A 1 194 ? 10.043 -2.820 -60.189 1.00 10.57 197 GLN A C 1
ATOM 1537 O O . GLN A 1 194 ? 9.392 -3.357 -59.283 1.00 11.76 197 GLN A O 1
ATOM 1543 N N . LEU A 1 195 ? 11.223 -2.280 -60.004 1.00 9.55 198 LEU A N 1
ATOM 1544 C CA . LEU A 1 195 ? 11.786 -2.180 -58.643 1.00 9.38 198 LEU A CA 1
ATOM 1545 C C . LEU A 1 195 ? 11.236 -0.974 -57.944 1.00 10.67 198 LEU A C 1
ATOM 1546 O O . LEU A 1 195 ? 11.077 0.100 -58.533 1.00 11.51 198 LEU A O 1
ATOM 1551 N N . VAL A 1 196 ? 10.878 -1.164 -56.666 1.00 9.34 199 VAL A N 1
ATOM 1552 C CA . VAL A 1 196 ? 10.293 -0.088 -55.861 1.00 10.50 199 VAL A CA 1
ATOM 1553 C C . VAL A 1 196 ? 11.041 -0.028 -54.554 1.00 9.83 199 VAL A C 1
ATOM 1554 O O . VAL A 1 196 ? 11.131 -1.058 -53.841 1.00 11.79 199 VAL A O 1
ATOM 1558 N N . PHE A 1 197 ? 11.632 1.127 -54.245 1.00 9.03 200 PHE A N 1
ATOM 1559 C CA . PHE A 1 197 ? 12.166 1.367 -52.906 1.00 10.21 200 PHE A CA 1
ATOM 1560 C C . PHE A 1 197 ? 11.202 2.190 -52.101 1.00 10.54 200 PHE A C 1
ATOM 1561 O O . PHE A 1 197 ? 10.710 3.196 -52.605 1.00 10.64 200 PHE A O 1
ATOM 1569 N N . SER A 1 198 ? 10.947 1.814 -50.830 1.00 9.46 201 SER A N 1
ATOM 1570 C CA . SER A 1 198 ? 10.135 2.705 -50.023 1.00 10.14 201 SER A CA 1
ATOM 1571 C C . SER A 1 198 ? 10.663 2.775 -48.602 1.00 9.92 201 SER A C 1
ATOM 1572 O O . SER A 1 198 ? 11.325 1.856 -48.098 1.00 11.06 201 SER A O 1
ATOM 1575 N N . ILE A 1 199 ? 10.386 3.897 -47.973 1.00 8.76 202 ILE A N 1
ATOM 1576 C CA . ILE A 1 199 ? 10.582 4.077 -46.538 1.00 9.36 202 ILE A CA 1
ATOM 1577 C C . ILE A 1 199 ? 9.224 4.572 -46.028 1.00 10.52 202 ILE A C 1
ATOM 1578 O O . ILE A 1 199 ? 8.699 5.574 -46.544 1.00 11.60 202 ILE A O 1
ATOM 1583 N N . THR A 1 200 ? 8.661 3.922 -44.988 1.00 10.67 203 THR A N 1
ATOM 1584 C CA . THR A 1 200 ? 7.301 4.223 -44.509 1.00 10.99 203 THR A CA 1
ATOM 1585 C C . THR A 1 200 ? 7.323 4.885 -43.130 1.00 10.98 203 THR A C 1
ATOM 1586 O O . THR A 1 200 ? 8.180 4.556 -42.308 1.00 10.16 203 THR A O 1
ATOM 1590 N N . GLN A 1 201 ? 6.439 5.852 -42.914 1.00 9.61 204 GLN A N 1
ATOM 1591 C CA . GLN A 1 201 ? 6.439 6.500 -41.572 1.00 8.00 204 GLN A CA 1
ATOM 1592 C C . GLN A 1 201 ? 5.128 7.257 -41.359 1.00 10.34 204 GLN A C 1
ATOM 1593 O O . GLN A 1 201 ? 4.599 7.819 -42.298 1.00 10.58 204 GLN A O 1
ATOM 1599 N N . HIS A 1 202 ? 4.693 7.323 -40.092 1.00 9.84 205 HIS A N 1
ATOM 1600 C CA . HIS A 1 202 ? 3.542 8.145 -39.677 1.00 11.41 205 HIS A CA 1
ATOM 1601 C C . HIS A 1 202 ? 3.703 9.607 -40.170 1.00 11.38 205 HIS A C 1
ATOM 1602 O O . HIS A 1 202 ? 4.846 10.119 -40.243 1.00 11.41 205 HIS A O 1
ATOM 1609 N N . ILE A 1 203 ? 2.573 10.279 -40.458 1.00 11.33 206 ILE A N 1
ATOM 1610 C CA . ILE A 1 203 ? 2.576 11.695 -40.850 1.00 12.62 206 ILE A CA 1
ATOM 1611 C C . ILE A 1 203 ? 3.173 12.671 -39.849 1.00 12.80 206 ILE A C 1
ATOM 1612 O O . ILE A 1 203 ? 3.559 13.771 -40.244 1.00 14.70 206 ILE A O 1
ATOM 1617 N N . LYS A 1 204 ? 3.401 12.259 -38.608 1.00 11.52 207 LYS A N 1
ATOM 1618 C CA . LYS A 1 204 ? 4.040 13.184 -37.639 1.00 13.45 207 LYS A CA 1
ATOM 1619 C C . LYS A 1 204 ? 5.469 13.570 -38.107 1.00 16.31 207 LYS A C 1
ATOM 1620 O O . LYS A 1 204 ? 5.991 14.636 -37.762 1.00 15.63 207 LYS A O 1
ATOM 1626 N N . ASP A 1 205 ? 6.076 12.729 -38.942 1.00 12.81 208 ASP A N 1
ATOM 1627 C CA . ASP A 1 205 ? 7.402 13.084 -39.444 1.00 13.07 208 ASP A CA 1
ATOM 1628 C C . ASP A 1 205 ? 7.377 13.415 -40.918 1.00 14.01 208 ASP A C 1
ATOM 1629 O O . ASP A 1 205 ? 8.406 13.192 -41.655 1.00 13.21 208 ASP A O 1
ATOM 1634 N N . LYS A 1 206 ? 6.280 14.031 -4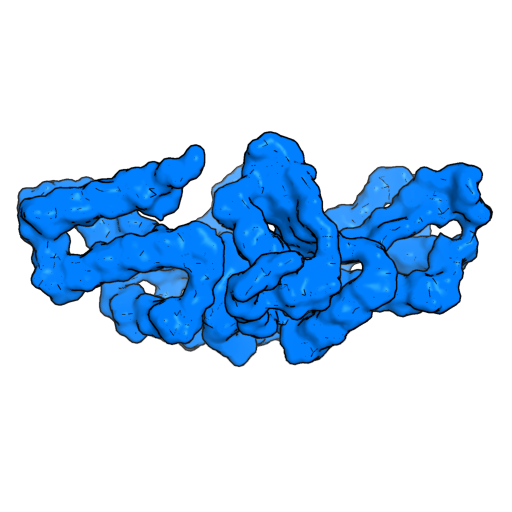1.346 1.00 13.10 209 LYS A N 1
ATOM 1635 C CA . LYS A 1 206 ? 6.239 14.454 -42.781 1.00 11.67 209 LYS A CA 1
ATOM 1636 C C . LYS A 1 206 ? 7.415 15.323 -43.198 1.00 12.11 209 LYS A C 1
ATOM 1637 O O . LYS A 1 206 ? 7.943 15.098 -44.336 1.00 12.79 209 LYS A O 1
ATOM 1643 N N . ASN A 1 207 ? 7.915 16.242 -42.376 1.00 12.06 210 ASN A N 1
ATOM 1644 C CA . ASN A 1 207 ? 8.994 17.117 -42.819 1.00 14.51 210 ASN A CA 1
ATOM 1645 C C . ASN A 1 207 ? 10.251 16.309 -43.071 1.00 13.14 210 ASN A C 1
ATOM 1646 O O . ASN A 1 207 ? 10.863 16.436 -44.151 1.00 13.50 210 ASN A O 1
ATOM 1651 N N . LEU A 1 208 ? 10.561 15.361 -42.188 1.00 12.94 211 LEU A N 1
ATOM 1652 C CA . LEU A 1 208 ? 11.735 14.507 -42.384 1.00 13.85 211 LEU A CA 1
ATOM 1653 C C . LEU A 1 208 ? 11.550 13.676 -43.647 1.00 13.05 211 LEU A C 1
ATOM 1654 O O . LEU A 1 208 ? 12.488 13.555 -44.486 1.00 13.81 211 LEU A O 1
ATOM 1659 N N . MET A 1 209 ? 10.345 13.152 -43.858 1.00 12.75 212 MET A N 1
ATOM 1660 C CA . MET A 1 209 ? 10.136 12.248 -44.964 1.00 12.64 212 MET A CA 1
ATOM 1661 C C . MET A 1 209 ? 10.311 13.043 -46.273 1.00 12.98 212 MET A C 1
ATOM 1662 O O . MET A 1 209 ? 11.007 12.536 -47.184 1.00 13.47 212 MET A O 1
ATOM 1667 N N . ASN A 1 210 ? 9.815 14.299 -46.289 1.00 14.22 213 ASN A N 1
ATOM 1668 C CA . ASN A 1 210 ? 9.911 15.067 -47.552 1.00 14.81 213 ASN A CA 1
ATOM 1669 C C . ASN A 1 210 ? 11.381 15.309 -47.843 1.00 15.70 213 ASN A C 1
ATOM 1670 O O . ASN A 1 210 ? 11.816 15.335 -49.017 1.00 14.72 213 ASN A O 1
ATOM 1675 N N . SER A 1 211 ? 12.200 15.452 -46.812 1.00 15.33 214 SER A N 1
ATOM 1676 C CA . SER A 1 211 ? 13.593 15.836 -47.002 1.00 14.11 214 SER A CA 1
ATOM 1677 C C . SER A 1 211 ? 14.367 14.680 -47.644 1.00 14.36 214 SER A C 1
ATOM 1678 O O . SER A 1 211 ? 15.439 14.917 -48.238 1.00 14.74 214 SER A O 1
ATOM 1681 N N . LEU A 1 212 ? 13.805 13.466 -47.639 1.00 13.17 215 LEU A N 1
ATOM 1682 C CA . LEU A 1 212 ? 14.502 12.356 -48.307 1.00 15.64 215 LEU A CA 1
ATOM 1683 C C . LEU A 1 212 ? 14.639 12.658 -49.807 1.00 16.50 215 LEU A C 1
ATOM 1684 O O . LEU A 1 212 ? 15.654 12.280 -50.410 1.00 15.01 215 LEU A O 1
ATOM 1689 N N . ILE A 1 213 ? 13.636 13.318 -50.375 1.00 13.67 216 ILE A N 1
ATOM 1690 C CA . ILE A 1 213 ? 13.700 13.662 -51.827 1.00 13.35 216 ILE A CA 1
ATOM 1691 C C . ILE A 1 213 ? 14.953 14.492 -52.135 1.00 16.39 216 ILE A C 1
ATOM 1692 O O . ILE A 1 213 ? 15.689 14.186 -53.074 1.00 15.83 216 ILE A O 1
ATOM 1697 N N . THR A 1 214 ? 15.265 15.507 -51.319 1.00 14.19 217 THR A N 1
ATOM 1698 C CA . THR A 1 214 ? 16.473 16.264 -51.647 1.00 16.87 217 THR A CA 1
ATOM 1699 C C . THR A 1 214 ? 17.721 15.539 -51.170 1.00 17.23 217 THR A C 1
ATOM 1700 O O . THR A 1 214 ? 18.764 15.650 -51.783 1.00 17.71 217 THR A O 1
ATOM 1704 N N . TYR A 1 215 ? 17.625 14.736 -50.099 1.00 14.14 218 TYR A N 1
ATOM 1705 C CA . TYR A 1 215 ? 18.819 14.140 -49.587 1.00 12.51 218 TYR A CA 1
ATOM 1706 C C . TYR A 1 215 ? 19.357 13.070 -50.535 1.00 14.99 218 TYR A C 1
ATOM 1707 O O . TYR A 1 215 ? 20.579 12.898 -50.672 1.00 16.20 218 TYR A O 1
ATOM 1716 N N . LEU A 1 216 ? 18.436 12.313 -51.120 1.00 14.27 219 LEU A N 1
ATOM 1717 C CA . LEU A 1 216 ? 18.789 11.256 -52.083 1.00 15.60 219 LEU A CA 1
ATOM 1718 C C . LEU A 1 216 ? 18.698 11.737 -53.527 1.00 17.61 219 LEU A C 1
ATOM 1719 O O . LEU A 1 216 ? 19.157 11.024 -54.437 1.00 18.25 219 LEU A O 1
ATOM 1724 N N . GLY A 1 217 ? 18.075 12.875 -53.793 1.00 13.00 220 GLY A N 1
ATOM 1725 C CA . GLY A 1 217 ? 17.989 13.415 -55.139 1.00 14.29 220 GLY A CA 1
ATOM 1726 C C . GLY A 1 217 ? 17.088 12.644 -56.056 1.00 16.79 220 GLY A C 1
ATOM 1727 O O . GLY A 1 217 ? 17.353 12.636 -57.256 1.00 18.82 220 GLY A O 1
ATOM 1728 N N . CYS A 1 218 ? 16.027 12.033 -55.533 1.00 15.46 221 CYS A N 1
ATOM 1729 C CA . CYS A 1 218 ? 15.046 11.305 -56.308 1.00 14.22 221 CYS A CA 1
ATOM 1730 C C . CYS A 1 218 ? 13.802 11.000 -55.455 1.00 15.74 221 CYS A C 1
ATOM 1731 O O . CYS A 1 218 ? 13.776 11.330 -54.280 1.00 14.34 221 CYS A O 1
ATOM 1734 N N . GLY A 1 219 ? 12.812 10.439 -56.100 1.00 14.51 222 GLY A N 1
ATOM 1735 C CA . GLY A 1 219 ? 11.651 9.919 -55.383 1.00 13.93 222 GLY A CA 1
ATOM 1736 C C . GLY A 1 219 ? 10.509 10.895 -55.172 1.00 15.41 222 GLY A C 1
ATOM 1737 O O . GLY A 1 219 ? 10.553 12.041 -55.575 1.00 15.45 222 GLY A O 1
ATOM 1738 N N . TYR A 1 220 ? 9.519 10.445 -54.398 1.00 12.70 223 TYR A N 1
ATOM 1739 C CA . TYR A 1 220 ? 8.327 11.241 -54.178 1.00 11.87 223 TYR A CA 1
ATOM 1740 C C . TYR A 1 220 ? 7.619 10.710 -52.942 1.00 13.70 223 TYR A C 1
ATOM 1741 O O . TYR A 1 220 ? 7.927 9.637 -52.469 1.00 13.76 223 TYR A O 1
ATOM 1750 N N . ILE A 1 221 ? 6.640 11.461 -52.467 1.00 13.30 224 ILE A N 1
ATOM 1751 C CA . ILE A 1 221 ? 5.873 11.051 -51.266 1.00 14.65 224 ILE A CA 1
ATOM 1752 C C . ILE A 1 221 ? 4.492 10.569 -51.701 1.00 15.97 224 ILE A C 1
ATOM 1753 O O . ILE A 1 221 ? 3.828 11.205 -52.530 1.00 18.18 224 ILE A O 1
ATOM 1758 N N . LYS A 1 222 ? 4.069 9.420 -51.163 1.00 13.68 225 LYS A N 1
ATOM 1759 C CA . LYS A 1 222 ? 2.724 8.897 -51.259 1.00 14.06 225 LYS A CA 1
ATOM 1760 C C . LYS A 1 222 ? 2.055 8.977 -49.891 1.00 13.46 225 LYS A C 1
ATOM 1761 O O . LYS A 1 222 ? 2.633 8.641 -48.871 1.00 14.00 225 LYS A O 1
ATOM 1767 N N . GLU A 1 223 ? 0.814 9.405 -49.884 1.00 16.31 226 GLU A N 1
ATOM 1768 C CA . GLU A 1 223 ? 0.022 9.498 -48.662 1.00 14.99 226 GLU A CA 1
ATOM 1769 C C . GLU A 1 223 ? -0.929 8.321 -48.548 1.00 14.41 226 GLU A C 1
ATOM 1770 O O . GLU A 1 223 ? -1.487 7.828 -49.560 1.00 15.17 226 GLU A O 1
ATOM 1776 N N . TYR A 1 224 ? -1.118 7.851 -47.300 1.00 13.72 227 TYR A N 1
ATOM 1777 C CA . TYR A 1 224 ? -1.905 6.671 -47.024 1.00 14.30 227 TYR A CA 1
ATOM 1778 C C . TYR A 1 224 ? -2.862 6.947 -45.880 1.00 12.08 227 TYR A C 1
ATOM 1779 O O . TYR A 1 224 ? -2.477 7.644 -44.898 1.00 13.40 227 TYR A O 1
ATOM 1788 N N . ASN A 1 225 ? -4.024 6.277 -45.924 1.00 16.35 228 ASN A N 1
ATOM 1789 C CA . ASN A 1 225 ? -4.975 6.267 -44.811 1.00 17.97 228 ASN A CA 1
ATOM 1790 C C . ASN A 1 225 ? -5.699 4.939 -44.678 1.00 18.95 228 ASN A C 1
ATOM 1791 O O . ASN A 1 225 ? -5.937 4.244 -45.664 1.00 22.73 228 ASN A O 1
ATOM 1796 N N . LYS A 1 226 ? -5.986 4.569 -43.440 1.00 15.81 229 LYS A N 1
ATOM 1797 C CA . LYS A 1 226 ? -6.695 3.315 -43.136 1.00 18.57 229 LYS A CA 1
ATOM 1798 C C . LYS A 1 226 ? -7.394 3.598 -41.807 1.00 16.66 229 LYS A C 1
ATOM 1799 O O . LYS A 1 226 ? -6.719 3.962 -40.844 1.00 15.81 229 LYS A O 1
ATOM 1805 N N . SER A 1 227 ? -8.727 3.471 -41.763 1.00 17.69 230 SER A N 1
ATOM 1806 C CA . SER A 1 227 ? -9.434 3.657 -40.465 1.00 17.31 230 SER A CA 1
ATOM 1807 C C . SER A 1 227 ? -9.121 5.065 -39.918 1.00 13.82 230 SER A C 1
ATOM 1808 O O . SER A 1 227 ? -9.243 6.030 -40.689 1.00 17.81 230 SER A O 1
ATOM 1811 N N . GLU A 1 228 ? -8.696 5.177 -38.676 1.00 14.49 231 GLU A N 1
ATOM 1812 C CA . GLU A 1 228 ? -8.356 6.476 -38.076 1.00 15.48 231 GLU A CA 1
ATOM 1813 C C . GLU A 1 228 ? -6.905 6.942 -38.327 1.00 16.63 231 GLU A C 1
ATOM 1814 O O . GLU A 1 228 ? -6.461 7.939 -37.771 1.00 17.69 231 GLU A O 1
ATOM 1820 N N . PHE A 1 229 ? -6.183 6.201 -39.141 1.00 15.11 232 PHE A N 1
ATOM 1821 C CA . PHE A 1 229 ? -4.727 6.341 -39.175 1.00 14.31 232 PHE A CA 1
ATOM 1822 C C . PHE A 1 229 ? -4.219 6.851 -40.503 1.00 14.56 232 PHE A C 1
ATOM 1823 O O . PHE A 1 229 ? -4.747 6.479 -41.535 1.00 17.98 232 PHE A O 1
ATOM 1831 N N . SER A 1 230 ? -3.181 7.671 -40.423 1.00 13.93 233 SER A N 1
ATOM 1832 C CA . SER A 1 230 ? -2.545 8.225 -41.622 1.00 12.36 233 SER A CA 1
ATOM 1833 C C . SER A 1 230 ? -1.047 8.000 -41.583 1.00 12.60 233 SER A C 1
ATOM 1834 O O . SER A 1 230 ? -0.417 8.148 -40.531 1.00 11.38 233 SER A O 1
ATOM 1837 N N . TRP A 1 231 ? -0.442 7.702 -42.724 1.00 12.54 234 TRP A N 1
ATOM 1838 C CA . TRP A 1 231 ? 1.017 7.621 -42.777 1.00 9.64 234 TRP A CA 1
ATOM 1839 C C . TRP A 1 231 ? 1.437 8.003 -44.225 1.00 10.47 234 TRP A C 1
ATOM 1840 O O . TRP A 1 231 ? 0.638 8.350 -45.129 1.00 11.82 234 TRP A O 1
ATOM 1851 N N . LEU A 1 232 ? 2.744 7.985 -44.425 1.00 9.98 235 LEU A N 1
ATOM 1852 C CA . LEU A 1 232 ? 3.372 8.378 -45.688 1.00 11.10 235 LEU A CA 1
ATOM 1853 C C . LEU A 1 232 ? 4.381 7.345 -46.098 1.00 11.45 235 LEU A C 1
ATOM 1854 O O . LEU A 1 232 ? 4.902 6.583 -45.269 1.00 11.74 235 LEU A O 1
ATOM 1859 N N . ALA A 1 233 ? 4.727 7.352 -47.376 1.00 11.51 236 ALA A N 1
ATOM 1860 C CA . ALA A 1 233 ? 5.908 6.602 -47.823 1.00 14.29 236 ALA A CA 1
ATOM 1861 C C . ALA A 1 233 ? 6.708 7.472 -48.798 1.00 13.05 236 ALA A C 1
ATOM 1862 O O . ALA A 1 233 ? 6.127 8.124 -49.666 1.00 13.01 236 ALA A O 1
ATOM 1864 N N . PHE A 1 234 ? 8.007 7.495 -48.581 1.00 11.97 237 PHE A N 1
ATOM 1865 C CA . PHE A 1 234 ? 8.976 7.960 -49.599 1.00 11.81 237 PHE A CA 1
ATOM 1866 C C . PHE A 1 234 ? 9.159 6.792 -50.531 1.00 10.96 237 PHE A C 1
ATOM 1867 O O . PHE A 1 234 ? 9.506 5.665 -50.082 1.00 10.27 237 PHE A O 1
ATOM 1875 N N . VAL A 1 235 ? 8.971 7.029 -51.841 1.00 10.66 238 VAL A N 1
ATOM 1876 C CA . VAL A 1 235 ? 8.896 5.961 -52.876 1.00 10.73 238 VAL A CA 1
ATOM 1877 C C . VAL A 1 235 ? 9.806 6.343 -54.020 1.00 12.45 238 VAL A C 1
ATOM 1878 O O . VAL A 1 235 ? 9.865 7.533 -54.412 1.00 12.05 238 VAL A O 1
ATOM 1882 N N . VAL A 1 236 ? 10.572 5.366 -54.525 1.00 10.49 239 VAL A N 1
ATOM 1883 C CA . VAL A 1 236 ? 11.335 5.574 -55.766 1.00 10.96 239 VAL A CA 1
ATOM 1884 C C . VAL A 1 236 ? 10.922 4.455 -56.677 1.00 11.93 239 VAL A C 1
ATOM 1885 O O . VAL A 1 236 ? 11.036 3.258 -56.315 1.00 10.30 239 VAL A O 1
ATOM 1889 N N . THR A 1 237 ? 10.469 4.833 -57.876 1.00 12.40 240 THR A N 1
ATOM 1890 C CA . THR A 1 237 ? 10.179 3.849 -58.926 1.00 11.75 240 THR A CA 1
ATOM 1891 C C . THR A 1 237 ? 10.971 4.004 -60.219 1.00 15.38 240 THR A C 1
ATOM 1892 O O . THR A 1 237 ? 10.881 3.144 -61.085 1.00 16.20 240 THR A O 1
ATOM 1896 N N . LYS A 1 238 ? 11.750 5.056 -60.352 1.00 12.56 241 LYS A N 1
ATOM 1897 C CA . LYS A 1 238 ? 12.499 5.259 -61.587 1.00 16.13 241 LYS A CA 1
ATOM 1898 C C . LYS A 1 238 ? 13.774 4.422 -61.543 1.00 11.39 241 LYS A C 1
ATOM 1899 O O . LYS A 1 238 ? 14.620 4.617 -60.637 1.00 12.70 241 LYS A O 1
ATOM 1905 N N . PHE A 1 239 ? 13.967 3.555 -62.545 1.00 11.43 242 PHE A N 1
ATOM 1906 C CA . PHE A 1 239 ? 15.061 2.582 -62.450 1.00 11.39 242 PHE A CA 1
ATOM 1907 C C . PHE A 1 239 ? 16.399 3.261 -62.379 1.00 11.87 242 PHE A C 1
ATOM 1908 O O . PHE A 1 239 ? 17.236 2.861 -61.589 1.00 13.16 242 PHE A O 1
ATOM 1916 N N . SER A 1 240 ? 16.680 4.289 -63.186 1.00 13.75 243 SER A N 1
ATOM 1917 C CA . SER A 1 240 ? 17.998 4.932 -63.083 1.00 15.62 243 SER A CA 1
ATOM 1918 C C . SER A 1 240 ? 18.307 5.544 -61.676 1.00 14.72 243 SER A C 1
ATOM 1919 O O . SER A 1 240 ? 19.447 5.603 -61.241 1.00 15.28 243 SER A O 1
ATOM 1922 N N . ASP A 1 241 ? 17.254 5.998 -61.003 1.00 12.65 244 ASP A N 1
ATOM 1923 C CA . ASP A 1 241 ? 17.427 6.526 -59.656 1.00 14.27 244 ASP A CA 1
ATOM 1924 C C . ASP A 1 241 ? 17.721 5.410 -58.658 1.00 11.76 244 ASP A C 1
ATOM 1925 O O . ASP A 1 241 ? 18.613 5.535 -57.803 1.00 12.05 244 ASP A O 1
ATOM 1930 N N . ILE A 1 242 ? 16.995 4.293 -58.794 1.00 12.23 245 ILE A N 1
ATOM 1931 C CA . ILE A 1 242 ? 17.276 3.108 -57.993 1.00 12.78 245 ILE A CA 1
ATOM 1932 C C . ILE A 1 242 ? 18.721 2.643 -58.214 1.00 12.00 245 ILE A C 1
ATOM 1933 O O . ILE A 1 242 ? 19.488 2.382 -57.256 1.00 14.06 245 ILE A O 1
ATOM 1938 N N . ASN A 1 243 ? 19.122 2.538 -59.489 1.00 13.13 246 ASN A N 1
ATOM 1939 C CA . ASN A 1 243 ? 20.412 1.971 -59.792 1.00 13.36 246 ASN A CA 1
ATOM 1940 C C . ASN A 1 243 ? 21.592 2.901 -59.450 1.00 15.01 246 ASN A C 1
ATOM 1941 O O . ASN A 1 243 ? 22.633 2.435 -58.982 1.00 16.30 246 ASN A O 1
ATOM 1946 N N . ASP A 1 244 ? 21.430 4.192 -59.714 1.00 14.85 247 ASP A N 1
ATOM 1947 C CA . ASP A 1 244 ? 22.513 5.149 -59.511 1.00 16.27 247 ASP A CA 1
ATOM 1948 C C . ASP A 1 244 ? 22.508 5.904 -58.204 1.00 17.80 247 ASP A C 1
ATOM 1949 O O . ASP A 1 244 ? 23.555 6.461 -57.814 1.00 20.43 247 ASP A O 1
ATOM 1954 N N . LYS A 1 245 ? 21.365 5.958 -57.523 1.00 15.51 248 LYS A N 1
ATOM 1955 C CA . LYS A 1 245 ? 21.287 6.755 -56.289 1.00 14.16 248 LYS A CA 1
ATOM 1956 C C . LYS A 1 245 ? 21.046 5.839 -55.071 1.00 18.89 248 LYS A C 1
ATOM 1957 O O . LYS A 1 245 ? 21.830 5.861 -54.099 1.00 23.32 248 LYS A O 1
ATOM 1963 N N . ILE A 1 246 ? 20.104 4.926 -55.155 1.00 12.46 249 ILE A N 1
ATOM 1964 C CA . ILE A 1 246 ? 19.714 4.192 -53.949 1.00 12.70 249 ILE A CA 1
ATOM 1965 C C . ILE A 1 246 ? 20.672 3.026 -53.683 1.00 11.59 249 ILE A C 1
ATOM 1966 O O . ILE A 1 246 ? 21.234 2.857 -52.582 1.00 12.16 249 ILE A O 1
ATOM 1971 N N . ILE A 1 247 ? 20.884 2.214 -54.719 1.00 11.94 250 ILE A N 1
ATOM 1972 C CA . ILE A 1 247 ? 21.726 1.029 -54.563 1.00 12.27 250 ILE A CA 1
ATOM 1973 C C . ILE A 1 247 ? 23.154 1.406 -54.088 1.00 13.86 250 ILE A C 1
ATOM 1974 O O . ILE A 1 247 ? 23.628 0.820 -53.133 1.00 13.28 250 ILE A O 1
ATOM 1979 N N . PRO A 1 248 ? 23.794 2.423 -54.681 1.00 13.05 251 PRO A N 1
ATOM 1980 C CA . PRO A 1 248 ? 25.146 2.723 -54.182 1.00 13.51 251 PRO A CA 1
ATOM 1981 C C . PRO A 1 248 ? 25.196 3.163 -52.707 1.00 13.63 251 PRO A C 1
ATOM 1982 O O . PRO A 1 248 ? 26.210 2.851 -52.037 1.00 15.07 251 PRO A O 1
ATOM 1986 N N . VAL A 1 249 ? 24.157 3.862 -52.242 1.00 13.98 252 VAL A N 1
ATOM 1987 C CA . VAL A 1 249 ? 24.090 4.293 -50.849 1.00 13.50 252 VAL A CA 1
ATOM 1988 C C . VAL A 1 249 ? 24.122 3.087 -49.949 1.00 14.33 252 VAL A C 1
ATOM 1989 O O . VAL A 1 249 ? 24.925 3.016 -49.008 1.00 14.53 252 VAL A O 1
ATOM 1993 N N . PHE A 1 250 ? 23.289 2.091 -50.206 1.00 13.87 253 PHE A N 1
ATOM 1994 C CA . PHE A 1 250 ? 23.365 0.956 -49.271 1.00 13.60 253 PHE A CA 1
ATOM 1995 C C . PHE A 1 250 ? 24.426 -0.103 -49.577 1.00 13.06 253 PHE A C 1
ATOM 1996 O O . PHE A 1 250 ? 24.756 -0.935 -48.735 1.00 14.47 253 PHE A O 1
ATOM 2004 N N . GLN A 1 251 ? 25.026 -0.039 -50.768 1.00 12.04 254 GLN A N 1
ATOM 2005 C CA . GLN A 1 251 ? 26.240 -0.825 -50.982 1.00 13.54 254 GLN A CA 1
ATOM 2006 C C . GLN A 1 251 ? 27.378 -0.286 -50.112 1.00 13.35 254 GLN A C 1
ATOM 2007 O O . GLN A 1 251 ? 28.161 -1.080 -49.585 1.00 16.21 254 GLN A O 1
ATOM 2013 N N . GLU A 1 252 ? 27.505 1.032 -50.023 1.00 13.13 255 GLU A N 1
ATOM 2014 C CA . GLU A 1 252 ? 28.534 1.656 -49.187 1.00 15.48 255 GLU A CA 1
ATOM 2015 C C . GLU A 1 252 ? 28.241 1.599 -47.678 1.00 15.22 255 GLU A C 1
ATOM 2016 O O . GLU A 1 252 ? 29.146 1.409 -46.855 1.00 19.53 255 GLU A O 1
ATOM 2022 N N . ASN A 1 253 ? 26.968 1.797 -47.338 1.00 13.36 256 ASN A N 1
ATOM 2023 C CA . ASN A 1 253 ? 26.504 1.830 -45.944 1.00 14.25 256 ASN A CA 1
ATOM 2024 C C . ASN A 1 253 ? 25.609 0.636 -45.640 1.00 13.41 256 ASN A C 1
ATOM 2025 O O . ASN A 1 253 ? 24.411 0.697 -45.969 1.00 15.12 256 ASN A O 1
ATOM 2030 N N . THR A 1 254 ? 26.208 -0.443 -45.162 1.00 13.75 257 THR A N 1
ATOM 2031 C CA . THR A 1 254 ? 25.600 -1.768 -45.128 1.00 12.76 257 THR A CA 1
ATOM 2032 C C . THR A 1 254 ? 24.383 -1.809 -44.165 1.00 12.30 257 THR A C 1
ATOM 2033 O O . THR A 1 254 ? 24.474 -1.423 -43.005 1.00 14.84 257 THR A O 1
ATOM 2037 N N . LEU A 1 255 ? 23.264 -2.314 -44.714 1.00 12.05 258 LEU A N 1
ATOM 2038 C CA . LEU A 1 255 ? 22.089 -2.604 -43.916 1.00 10.69 258 LEU A CA 1
ATOM 2039 C C . LEU A 1 255 ? 22.371 -3.695 -42.880 1.00 12.70 258 LEU A C 1
ATOM 2040 O O . LEU A 1 255 ? 23.285 -4.529 -43.014 1.00 13.82 258 LEU A O 1
ATOM 2045 N N . ILE A 1 256 ? 21.514 -3.746 -41.885 1.00 12.53 259 ILE A N 1
ATOM 2046 C CA . ILE A 1 256 ? 21.612 -4.803 -40.876 1.00 13.24 259 ILE A CA 1
ATOM 2047 C C . ILE A 1 256 ? 20.332 -5.613 -40.874 1.00 12.48 259 ILE A C 1
ATOM 2048 O O . ILE A 1 256 ? 19.276 -5.167 -41.362 1.00 13.56 259 ILE A O 1
ATOM 2053 N N . GLY A 1 257 ? 20.457 -6.835 -40.378 1.00 12.53 260 GLY A N 1
ATOM 2054 C CA . GLY A 1 257 ? 19.327 -7.734 -40.250 1.00 11.91 260 GLY A CA 1
ATOM 2055 C C . GLY A 1 257 ? 18.985 -8.499 -41.529 1.00 12.21 260 GLY A C 1
ATOM 2056 O O . GLY A 1 257 ? 19.721 -8.430 -42.560 1.00 13.04 260 GLY A O 1
ATOM 2057 N N . VAL A 1 258 ? 17.914 -9.295 -41.471 1.00 12.30 261 VAL A N 1
ATOM 2058 C CA . VAL A 1 258 ? 17.454 -10.058 -42.649 1.00 11.24 261 VAL A CA 1
ATOM 2059 C C . VAL A 1 258 ? 17.210 -9.121 -43.869 1.00 11.75 261 VAL A C 1
ATOM 2060 O O . VAL A 1 258 ? 17.376 -9.530 -45.073 1.00 12.31 261 VAL A O 1
ATOM 2064 N N . LYS A 1 259 ? 16.853 -7.863 -43.611 1.00 11.45 262 LYS A N 1
ATOM 2065 C CA . LYS A 1 259 ? 16.590 -6.974 -44.709 1.00 11.66 262 LYS A CA 1
ATOM 2066 C C . LYS A 1 259 ? 17.817 -6.774 -45.607 1.00 12.35 262 LYS A C 1
ATOM 2067 O O . LYS A 1 259 ? 17.646 -6.525 -46.786 1.00 12.35 262 LYS A O 1
ATOM 2073 N N . LEU A 1 260 ? 19.047 -6.922 -45.082 1.00 10.20 263 LEU A N 1
ATOM 2074 C CA . LEU A 1 260 ? 20.243 -6.969 -45.942 1.00 11.05 263 LEU A CA 1
ATOM 2075 C C . LEU A 1 260 ? 20.131 -8.027 -47.006 1.00 10.74 263 LEU A C 1
ATOM 2076 O O . LEU A 1 260 ? 20.493 -7.786 -48.162 1.00 11.82 263 LEU A O 1
ATOM 2081 N N . GLU A 1 261 ? 19.655 -9.217 -46.638 1.00 12.27 264 GLU A N 1
ATOM 2082 C CA . GLU A 1 261 ? 19.470 -10.275 -47.631 1.00 14.19 264 GLU A CA 1
ATOM 2083 C C . GLU A 1 261 ? 18.439 -9.884 -48.683 1.00 11.00 264 GLU A C 1
ATOM 2084 O O . GLU A 1 261 ? 18.632 -10.179 -49.890 1.00 12.54 264 GLU A O 1
ATOM 2090 N N . ASP A 1 262 ? 17.365 -9.211 -48.246 1.00 10.88 265 ASP A N 1
ATOM 2091 C CA . ASP A 1 262 ? 16.416 -8.744 -49.268 1.00 10.63 265 ASP A CA 1
ATOM 2092 C C . ASP A 1 262 ? 16.998 -7.684 -50.169 1.00 12.23 265 ASP A C 1
ATOM 2093 O O . ASP A 1 262 ? 16.775 -7.743 -51.424 1.00 11.49 265 ASP A O 1
ATOM 2098 N N . PHE A 1 263 ? 17.775 -6.765 -49.629 1.00 10.97 266 PHE A N 1
ATOM 2099 C CA . PHE A 1 263 ? 18.444 -5.789 -50.463 1.00 10.85 266 PHE A CA 1
ATOM 2100 C C . PHE A 1 263 ? 19.375 -6.442 -51.469 1.00 11.45 266 PHE A C 1
ATOM 2101 O O . PHE A 1 263 ? 19.412 -6.087 -52.657 1.00 11.19 266 PHE A O 1
ATOM 2109 N N . GLU A 1 264 ? 20.140 -7.437 -50.994 1.00 10.61 267 GLU A N 1
ATOM 2110 C CA . GLU A 1 264 ? 21.085 -8.078 -51.937 1.00 12.41 267 GLU A CA 1
ATOM 2111 C C . GLU A 1 264 ? 20.367 -8.861 -53.028 1.00 12.05 267 GLU A C 1
ATOM 2112 O O . GLU A 1 264 ? 20.796 -8.822 -54.208 1.00 12.79 267 GLU A O 1
ATOM 2118 N N . ASP A 1 265 ? 19.248 -9.501 -52.714 1.00 10.10 268 ASP A N 1
ATOM 2119 C CA . ASP A 1 265 ? 18.425 -10.134 -53.760 1.00 10.28 268 ASP A CA 1
ATOM 2120 C C . ASP A 1 265 ? 17.840 -9.069 -54.759 1.00 10.96 268 ASP A C 1
ATOM 2121 O O . ASP A 1 265 ? 17.843 -9.268 -56.004 1.00 11.42 268 ASP A O 1
ATOM 2126 N N . TRP A 1 266 ? 17.398 -7.931 -54.246 1.00 11.09 269 TRP A N 1
ATOM 2127 C CA . TRP A 1 266 ? 16.895 -6.828 -55.040 1.00 10.13 269 TRP A CA 1
ATOM 2128 C C . TRP A 1 266 ? 17.951 -6.297 -55.986 1.00 10.17 269 TRP A C 1
ATOM 2129 O O . TRP A 1 266 ? 17.668 -6.015 -57.148 1.00 10.31 269 TRP A O 1
ATOM 2140 N N . CYS A 1 267 ? 19.197 -6.203 -55.492 1.00 10.06 270 CYS A N 1
ATOM 2141 C CA . CYS A 1 267 ? 20.318 -5.794 -56.359 1.00 10.59 270 CYS A CA 1
ATOM 2142 C C . CYS A 1 267 ? 20.599 -6.829 -57.451 1.00 11.46 270 CYS A C 1
ATOM 2143 O O . CYS A 1 267 ? 21.031 -6.424 -58.569 1.00 12.94 270 CYS A O 1
ATOM 2146 N N . LYS A 1 268 ? 20.389 -8.109 -57.181 1.00 11.54 271 LYS A N 1
ATOM 2147 C CA . LYS A 1 268 ? 20.532 -9.068 -58.304 1.00 11.93 271 LYS A CA 1
ATOM 2148 C C . LYS A 1 268 ? 19.529 -8.703 -59.401 1.00 11.97 271 LYS A C 1
ATOM 2149 O O . LYS A 1 268 ? 19.840 -8.786 -60.640 1.00 12.04 271 LYS A O 1
ATOM 2155 N N . VAL A 1 269 ? 18.287 -8.388 -59.021 1.00 10.30 272 VAL A N 1
ATOM 2156 C CA . VAL A 1 269 ? 17.288 -7.996 -60.049 1.00 10.99 272 VAL A CA 1
ATOM 2157 C C . VAL A 1 269 ? 17.717 -6.730 -60.784 1.00 11.98 272 VAL A C 1
ATOM 2158 O O . VAL A 1 269 ? 17.600 -6.660 -62.004 1.00 11.63 272 VAL A O 1
ATOM 2162 N N . ALA A 1 270 ? 18.192 -5.708 -60.065 1.00 11.91 273 ALA A N 1
ATOM 2163 C CA . ALA A 1 270 ? 18.691 -4.476 -60.707 1.00 11.52 273 ALA A CA 1
ATOM 2164 C C . ALA A 1 270 ? 19.813 -4.785 -61.709 1.00 11.34 273 ALA A C 1
ATOM 2165 O O . ALA A 1 270 ? 19.812 -4.200 -62.776 1.00 12.54 273 ALA A O 1
ATOM 2167 N N . LYS A 1 271 ? 20.703 -5.718 -61.391 1.00 12.31 274 LYS A N 1
ATOM 2168 C CA . LYS A 1 271 ? 21.813 -6.022 -62.364 1.00 13.98 274 LYS A CA 1
ATOM 2169 C C . LYS A 1 271 ? 21.192 -6.634 -63.619 1.00 14.75 274 LYS A C 1
ATOM 2170 O O . LYS A 1 271 ? 21.587 -6.265 -64.760 1.00 16.03 274 LYS A O 1
ATOM 2176 N N . LEU A 1 272 ? 20.194 -7.500 -63.436 1.00 11.74 275 LEU A N 1
ATOM 2177 C CA . LEU A 1 272 ? 19.548 -8.108 -64.613 1.00 12.90 275 LEU A CA 1
ATOM 2178 C C . LEU A 1 272 ? 18.865 -7.032 -65.433 1.00 14.14 275 LEU A C 1
ATOM 2179 O O . LEU A 1 272 ? 18.939 -7.058 -66.668 1.00 14.68 275 LEU A O 1
ATOM 2184 N N . ILE A 1 273 ? 18.241 -6.045 -64.804 1.00 12.21 276 ILE A N 1
ATOM 2185 C CA . ILE A 1 273 ? 17.536 -4.992 -65.522 1.00 13.53 276 ILE A CA 1
ATOM 2186 C C . ILE A 1 273 ? 18.519 -4.095 -66.255 1.00 14.99 276 ILE A C 1
ATOM 2187 O O . ILE A 1 273 ? 18.281 -3.755 -67.432 1.00 15.37 276 ILE A O 1
ATOM 2192 N N . GLU A 1 274 ? 19.653 -3.805 -65.628 1.00 14.46 277 GLU A N 1
ATOM 2193 C CA . GLU A 1 274 ? 20.690 -2.989 -66.269 1.00 17.33 277 GLU A CA 1
ATOM 2194 C C . GLU A 1 274 ? 21.162 -3.662 -67.550 1.00 17.64 277 GLU A C 1
ATOM 2195 O O . GLU A 1 274 ? 21.514 -2.958 -68.519 1.00 20.30 277 GLU A O 1
ATOM 2201 N N . GLU A 1 275 ? 21.241 -4.994 -67.513 1.00 16.04 278 GLU A N 1
ATOM 2202 C CA . GLU A 1 275 ? 21.688 -5.805 -68.658 1.00 19.47 278 GLU A CA 1
ATOM 2203 C C . GLU A 1 275 ? 20.559 -6.116 -69.644 1.00 19.73 278 GLU A C 1
ATOM 2204 O O . GLU A 1 275 ? 20.811 -6.833 -70.615 1.00 20.31 278 GLU A O 1
ATOM 2210 N N . LYS A 1 276 ? 19.333 -5.592 -69.431 1.00 18.45 279 LYS A N 1
ATOM 2211 C CA . LYS A 1 276 ? 18.102 -5.864 -70.196 1.00 16.31 279 LYS A CA 1
ATOM 2212 C C . LYS A 1 276 ? 17.647 -7.308 -70.190 1.00 16.54 279 LYS A C 1
ATOM 2213 O O . LYS A 1 276 ? 16.839 -7.723 -71.025 1.00 19.55 279 LYS A O 1
ATOM 2219 N N . LYS A 1 277 ? 18.141 -8.082 -69.230 1.00 15.57 280 LYS A N 1
ATOM 2220 C CA . LYS A 1 277 ? 17.768 -9.479 -69.162 1.00 14.59 280 LYS A CA 1
ATOM 2221 C C . LYS A 1 277 ? 16.328 -9.646 -68.633 1.00 15.71 280 LYS A C 1
ATOM 2222 O O . LYS A 1 277 ? 15.713 -10.719 -68.812 1.00 15.31 280 LYS A O 1
ATOM 2228 N N . HIS A 1 278 ? 15.783 -8.609 -67.950 1.00 13.93 281 HIS A N 1
ATOM 2229 C CA . HIS A 1 278 ? 14.386 -8.688 -67.515 1.00 15.79 281 HIS A CA 1
ATOM 2230 C C . HIS A 1 278 ? 13.362 -8.761 -68.668 1.00 14.38 281 HIS A C 1
ATOM 2231 O O . HIS A 1 278 ? 12.211 -9.063 -68.464 1.00 15.91 281 HIS A O 1
ATOM 2238 N N . LEU A 1 279 ? 13.810 -8.490 -69.892 1.00 14.07 282 LEU A N 1
ATOM 2239 C CA . LEU A 1 279 ? 12.995 -8.587 -71.087 1.00 17.06 282 LEU A CA 1
ATOM 2240 C C . LEU A 1 279 ? 13.255 -9.888 -71.854 1.00 15.60 282 LEU A C 1
ATOM 2241 O O . LEU A 1 279 ? 12.807 -10.010 -73.013 1.00 16.12 282 LEU A O 1
ATOM 2246 N N . THR A 1 280 ? 14.025 -10.807 -71.278 1.00 14.90 283 THR A N 1
ATOM 2247 C CA . THR A 1 280 ? 14.198 -12.160 -71.808 1.00 16.44 283 THR A CA 1
ATOM 2248 C C . THR A 1 280 ? 13.471 -13.201 -70.960 1.00 17.97 283 THR A C 1
ATOM 2249 O O . THR A 1 280 ? 13.280 -12.994 -69.781 1.00 14.86 283 THR A O 1
ATOM 2253 N N . GLU A 1 281 ? 13.125 -14.353 -71.533 1.00 17.06 284 GLU A N 1
ATOM 2254 C CA . GLU A 1 281 ? 12.480 -15.413 -70.788 1.00 18.28 284 GLU A CA 1
ATOM 2255 C C . GLU A 1 281 ? 13.316 -15.913 -69.612 1.00 17.65 284 GLU A C 1
ATOM 2256 O O . GLU A 1 281 ? 12.818 -16.107 -68.505 1.00 16.79 284 GLU A O 1
ATOM 2258 N N . SER A 1 282 ? 14.594 -16.162 -69.816 1.00 17.61 285 SER A N 1
ATOM 2259 C CA . SER A 1 282 ? 15.454 -16.657 -68.762 1.00 19.01 285 SER A CA 1
ATOM 2260 C C . SER A 1 282 ? 15.614 -15.635 -67.612 1.00 16.74 285 SER A C 1
ATOM 2261 O O . SER A 1 282 ? 15.580 -16.020 -66.394 1.00 16.21 285 SER A O 1
ATOM 2264 N N . GLY A 1 283 ? 15.760 -14.360 -67.985 1.00 16.63 286 GLY A N 1
ATOM 2265 C CA . GLY A 1 283 ? 15.895 -13.297 -66.977 1.00 16.35 286 GLY A CA 1
ATOM 2266 C C . GLY A 1 283 ? 14.591 -13.181 -66.161 1.00 14.65 286 GLY A C 1
ATOM 2267 O O . GLY A 1 283 ? 14.628 -13.150 -64.880 1.00 13.56 286 GLY A O 1
ATOM 2268 N N . LEU A 1 284 ? 13.443 -13.133 -66.834 1.00 14.07 287 LEU A N 1
ATOM 2269 C CA . LEU A 1 284 ? 12.158 -13.068 -66.129 1.00 13.22 287 LEU A CA 1
ATOM 2270 C C . LEU A 1 284 ? 11.983 -14.268 -65.206 1.00 15.23 287 LEU A C 1
ATOM 2271 O O . LEU A 1 284 ? 11.540 -14.112 -64.031 1.00 14.46 287 LEU A O 1
ATOM 2276 N N . ASP A 1 285 ? 12.380 -15.466 -65.659 1.00 14.53 288 ASP A N 1
ATOM 2277 C CA . ASP A 1 285 ? 12.279 -16.648 -64.807 1.00 15.83 288 ASP A CA 1
ATOM 2278 C C . ASP A 1 285 ? 13.088 -16.483 -63.511 1.00 13.12 288 ASP A C 1
ATOM 2279 O O . ASP A 1 285 ? 12.604 -16.814 -62.410 1.00 14.95 288 ASP A O 1
ATOM 2284 N N . GLU A 1 286 ? 14.304 -15.954 -63.638 1.00 14.38 289 GLU A N 1
ATOM 2285 C CA . GLU A 1 286 ? 15.185 -15.792 -62.503 1.00 14.42 289 GLU A CA 1
ATOM 2286 C C . GLU A 1 286 ? 14.554 -14.773 -61.547 1.00 11.33 289 GLU A C 1
ATOM 2287 O O . GLU A 1 286 ? 14.569 -14.943 -60.320 1.00 12.78 289 GLU A O 1
ATOM 2293 N N . ILE A 1 287 ? 14.028 -13.698 -62.108 1.00 13.10 290 ILE A N 1
ATOM 2294 C CA . ILE A 1 287 ? 13.443 -12.648 -61.291 1.00 12.16 290 ILE A CA 1
ATOM 2295 C C . ILE A 1 287 ? 12.179 -13.123 -60.545 1.00 10.72 290 ILE A C 1
ATOM 2296 O O . ILE A 1 287 ? 11.998 -12.815 -59.350 1.00 10.79 290 ILE A O 1
ATOM 2301 N N . LYS A 1 288 ? 11.343 -13.904 -61.197 1.00 11.85 291 LYS A N 1
ATOM 2302 C CA . LYS A 1 288 ? 10.182 -14.527 -60.540 1.00 11.68 291 LYS A CA 1
ATOM 2303 C C . LYS A 1 288 ? 10.644 -15.363 -59.313 1.00 10.89 291 LYS A C 1
ATOM 2304 O O . LYS A 1 288 ? 10.014 -15.340 -58.224 1.00 12.05 291 LYS A O 1
ATOM 2310 N N . LYS A 1 289 ? 11.720 -16.116 -59.507 1.00 12.82 292 LYS A N 1
ATOM 2311 C CA . LYS A 1 289 ? 12.165 -16.965 -58.396 1.00 13.91 292 LYS A CA 1
ATOM 2312 C C . LYS A 1 289 ? 12.761 -16.141 -57.226 1.00 12.88 292 LYS A C 1
ATOM 2313 O O . LYS A 1 289 ? 12.562 -16.420 -56.014 1.00 14.81 292 LYS A O 1
ATOM 2319 N N . ILE A 1 290 ? 13.416 -15.050 -57.612 1.00 11.82 293 ILE A N 1
ATOM 2320 C CA . ILE A 1 290 ? 13.971 -14.142 -56.616 1.00 12.18 293 ILE A CA 1
ATOM 2321 C C . ILE A 1 290 ? 12.817 -13.541 -55.808 1.00 12.31 293 ILE A C 1
ATOM 2322 O O . ILE A 1 290 ? 12.855 -13.497 -54.557 1.00 12.82 293 ILE A O 1
ATOM 2327 N N . LYS A 1 291 ? 11.772 -13.076 -56.469 1.00 12.17 294 LYS A N 1
ATOM 2328 C CA . LYS A 1 291 ? 10.611 -12.556 -55.766 1.00 11.52 294 LYS A CA 1
ATOM 2329 C C . LYS A 1 291 ? 10.065 -13.591 -54.739 1.00 10.50 294 LYS A C 1
ATOM 2330 O O . LYS A 1 291 ? 9.771 -13.237 -53.579 1.00 12.65 294 LYS A O 1
ATOM 2336 N N . LEU A 1 292 ? 9.900 -14.849 -55.202 1.00 12.17 295 LEU A N 1
ATOM 2337 C CA . LEU A 1 292 ? 9.345 -15.870 -54.299 1.00 13.79 295 LEU A CA 1
ATOM 2338 C C . LEU A 1 292 ? 10.210 -16.111 -53.058 1.00 10.37 295 LEU A C 1
ATOM 2339 O O . LEU A 1 292 ? 9.691 -16.569 -52.007 1.00 13.68 295 LEU A O 1
ATOM 2344 N N . ASN A 1 293 ? 11.504 -15.810 -53.141 1.00 10.24 296 ASN A N 1
ATOM 2345 C CA . ASN A 1 293 ? 12.426 -16.093 -52.010 1.00 11.50 296 ASN A CA 1
ATOM 2346 C C . ASN A 1 293 ? 12.907 -14.884 -51.241 1.00 11.93 296 ASN A C 1
ATOM 2347 O O . ASN A 1 293 ? 13.831 -15.017 -50.368 1.00 15.08 296 ASN A O 1
ATOM 2352 N N . MET A 1 294 ? 12.240 -13.736 -51.417 1.00 10.79 297 MET A N 1
ATOM 2353 C CA . MET A 1 294 ? 12.575 -12.533 -50.637 1.00 10.62 297 MET A CA 1
ATOM 2354 C C . MET A 1 294 ? 11.355 -12.029 -49.876 1.00 10.77 297 MET A C 1
ATOM 2355 O O . MET A 1 294 ? 10.198 -12.446 -50.115 1.00 11.38 297 MET A O 1
ATOM 2360 N N . ASN A 1 295 ? 11.636 -11.098 -48.949 1.00 10.69 298 ASN A N 1
ATOM 2361 C CA . ASN A 1 295 ? 10.581 -10.444 -48.156 1.00 11.99 298 ASN A CA 1
ATOM 2362 C C . ASN A 1 295 ? 9.623 -11.457 -47.543 1.00 11.68 298 ASN A C 1
ATOM 2363 O O . ASN A 1 295 ? 10.097 -12.365 -46.857 1.00 11.94 298 ASN A O 1
ATOM 2368 N N . LYS A 1 296 ? 8.318 -11.336 -47.781 1.00 12.21 299 LYS A N 1
ATOM 2369 C CA . LYS A 1 296 ? 7.384 -12.235 -47.146 1.00 15.23 299 LYS A CA 1
ATOM 2370 C C . LYS A 1 296 ? 7.564 -13.662 -47.635 1.00 13.84 299 LYS A C 1
ATOM 2371 O O . LYS A 1 296 ? 7.141 -14.606 -46.961 1.00 15.82 299 LYS A O 1
ATOM 2377 N N . GLY A 1 297 ? 8.133 -13.848 -48.817 1.00 11.46 300 GLY A N 1
ATOM 2378 C CA . GLY A 1 297 ? 8.351 -15.196 -49.330 1.00 13.59 300 GLY A CA 1
ATOM 2379 C C . GLY A 1 297 ? 9.533 -15.940 -48.722 1.00 12.05 300 GLY A C 1
ATOM 2380 O O . GLY A 1 297 ? 9.576 -17.181 -48.801 1.00 14.06 300 GLY A O 1
ATOM 2381 N N . ARG A 1 298 ? 10.464 -15.207 -48.107 1.00 11.94 301 ARG A N 1
ATOM 2382 C CA . ARG A 1 298 ? 11.634 -15.818 -47.459 1.00 12.56 301 ARG A CA 1
ATOM 2383 C C . ARG A 1 298 ? 11.172 -16.712 -46.340 1.00 13.96 301 ARG A C 1
ATOM 2384 O O . ARG A 1 298 ? 10.299 -16.314 -45.553 1.00 15.01 301 ARG A O 1
ATOM 2392 N N . VAL A 1 299 ? 11.743 -17.910 -46.272 1.00 13.86 302 VAL A N 1
ATOM 2393 C CA . VAL A 1 299 ? 11.427 -18.870 -45.235 1.00 16.05 302 VAL A CA 1
ATOM 2394 C C . VAL A 1 299 ? 12.056 -18.447 -43.931 1.00 18.71 302 VAL A C 1
ATOM 2395 O O . VAL A 1 299 ? 13.079 -17.796 -43.915 1.00 21.18 302 VAL A O 1
ATOM 2399 N N . PHE A 1 300 ? 11.356 -18.724 -42.820 1.00 20.09 303 PHE A N 1
ATOM 2400 C CA . PHE A 1 300 ? 12.015 -18.636 -41.535 1.00 25.78 303 PHE A CA 1
ATOM 2401 C C . PHE A 1 300 ? 11.495 -19.761 -40.650 1.00 29.82 303 PHE A C 1
ATOM 2402 O O . PHE A 1 300 ? 10.266 -20.006 -40.600 1.00 31.61 303 PHE A O 1
#

Secondary structure (DSSP, 8-state):
---SPPPPHHHHHHHHHHHEEEEEEEEE-TTSTTSEEEEEEEEEEEEGGGHHHHHHHHHHHT--EEEEETTTEEEEEE--HHHHHHHHHHHHHS---STHHHHHHHHHHHHHHHHTTGGGSHHHHHHHHHHHTTSTT---HHHHHH-TT----PPPPP------HHHHHHHHHHHEEEEEEEEE-SSSSSEEEEEEEEEEEEGGGHHHHHHHHHHHT--EEEEEEETTEEEEEEEE--HHHIIIIIHHHHHHS---SHHHHHHHHHHHHHHHHHTTGGGSHHHHHHHHHHHHTSGGGS--

Sequence (300 aa):
ESRRESINPWILTGFADAEGSFLLRIRNNNKSSVGYSTELGFQITLHNKDKSSILENIQSTWKVGVIANSGDNAVSLKVTRFEDLKVIIDHFEKYPLITQKLGDYMLFKQAFCCVMENKEHLKINGIKELVRIKAKLNWGLTDELKKAFPEIISKERSLINKNIPNFKWLAGFTSGEGCFFVNLIKSKSKLGVQVQLVFSITQHIKDKNLMNSLITYLGCGYIKEYNKSEFSWLAFVVTKFSDINDKIIPVFQENTLIGVKLEDFEDWCKVAKLIEEKKHLTESGLDEIKKIKLNMNKGRVF

Foldseek 3Di:
DDPPDAADLLLVLLLCLQFKFWDKDWAQDCVAPARTDIWTWMKGKDFPLFVVVLVRNCVNLVAFDKDDDPDTMIMTIGTPLVSVVSVVVSCVVNNHQAQCSLLVVLSVVLSVLVVVPVCSHDVSSLVNLLSQQAHDPHDDPVSCVVRVVRDRDHDDQGHDEDPDLLSVLSNCLRFKDWAWDFDQDPDPVRTDTWTKIKGKFFPSRVVHQQCVCVVQVAFDKDWDDDDPGIIIMTMHTDLVSCVPGVLVSCVVRPHDGLVSVQSVLSVVLSVCVVVVVCVPPVSVVSNVVSNCCDDPNNDD

Radius of gyration: 22.32 Å; Cα contacts (8 Å, |Δi|>4): 489; chains: 1; bounding box: 41×40×76 Å